Protein AF-0000000081573644 (afdb_homodimer)

Secondary structure (DSSP, 8-state):
------S--TTEEEEEEEETTEEEEEEEETT-SS-EEEHHHHHHHTPPPEEEEEEEEEBTTS-EEEEEEEEEEEEEEETTEEEEEEEEEE--SS-SEEE-HHHHTTS-EEEEETTTTEEEEEETTEEEEEE---S-------B-/---------TTEEEEEEEETTEEEEEEEETT-SS-EEEHHHHHHHTPPPEEEEEEEEEBTTS-EEEEEEEEEEEEEEETTEEEEEEEEEE--SS-SEEE-HHHHGGG-EEEEETTTTEEEEEETTEEEEEE---S-------B-

Foldseek 3Di:
DDLVPPPPVLAWWWFWWFAQHDIWIEIEGQPDPFKAFEPVLCVVSVFDKDFAPWDWKQWLSRDIDTFGIKGAQGWMGGQHDIDTGIHTYDHFPFTGMYHYPVNVVVFPDWDADSVQQKIWGDDPNDIGMTTRPPDPTDDGTGID/DDLVPPPPVLAWWWFWWFAQHDIWIEIEGQPDPFKAFEPVLCVVNVFDKDFAPWDWKQWLSRDIDTFGIKGAQGWMGGQHDIDTGIHTYDHFPFTGMYHYPVNVVVQPDWDADSVQNKIWGDDPNDIGMTTRPPDPTDDGIGID

Organism: NCBI:txid168488

Solvent-accessible surface area (backbone atoms only — not comparable to full-atom values): 15406 Å² total; per-residue (Å²): 133,74,65,88,66,73,66,62,72,53,56,46,25,36,39,69,32,34,35,89,91,35,79,38,43,33,36,38,29,62,49,15,64,54,31,35,30,14,49,69,48,36,62,75,62,65,58,69,76,40,83,46,74,76,37,84,31,40,30,62,86,65,46,78,42,72,27,46,33,26,30,72,70,40,57,38,35,42,79,90,40,80,47,72,43,61,28,34,35,41,85,52,90,54,44,37,29,38,42,10,40,64,54,47,36,73,49,48,63,28,43,36,21,47,66,71,25,32,38,35,35,56,57,95,87,40,70,41,76,36,35,50,56,85,63,89,66,57,83,71,69,49,63,55,132,78,64,86,67,71,68,62,71,53,56,48,25,37,41,69,32,33,36,88,92,35,82,40,43,32,35,38,28,61,48,14,61,53,31,35,30,13,49,70,49,36,61,76,61,65,60,70,75,40,83,46,74,76,36,86,31,41,31,62,86,66,45,77,42,72,29,43,34,27,28,73,68,41,57,38,36,42,80,90,40,80,48,71,41,60,26,36,36,40,87,53,89,54,44,36,29,37,41,10,41,63,54,48,36,74,49,47,62,27,43,34,22,47,66,73,26,34,38,36,35,57,56,95,86,40,71,42,75,37,34,51,57,85,64,89,65,58,84,70,70,49,63,58

Structure (mmCIF, N/CA/C/O backbone):
data_AF-0000000081573644-model_v1
#
loop_
_entity.id
_entity.type
_entity.pdbx_description
1 polymer 'Uncharacterized protein'
#
loop_
_atom_site.group_PDB
_atom_site.id
_atom_site.type_symbol
_atom_site.label_atom_id
_atom_site.label_alt_id
_atom_site.label_comp_id
_a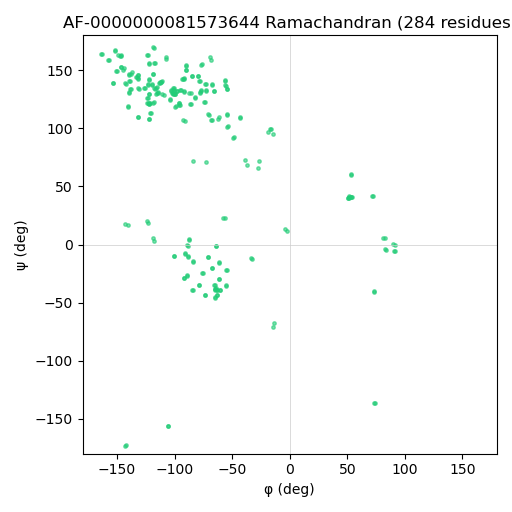tom_site.label_asym_id
_atom_site.label_entity_id
_atom_site.label_seq_id
_atom_site.pdbx_PDB_ins_code
_atom_site.Cartn_x
_atom_site.Cartn_y
_atom_site.Cartn_z
_atom_site.occupancy
_atom_site.B_iso_or_equiv
_atom_site.auth_seq_id
_atom_site.auth_comp_id
_atom_site.auth_asym_id
_atom_site.auth_atom_id
_atom_site.pdbx_PDB_model_num
ATOM 1 N N . MET A 1 1 ? 25.266 -0.642 11.016 1 16.42 1 MET A N 1
ATOM 2 C CA . MET A 1 1 ? 25.094 0.725 10.539 1 16.42 1 MET A CA 1
ATOM 3 C C . MET A 1 1 ? 23.875 0.822 9.609 1 16.42 1 MET A C 1
ATOM 5 O O . MET A 1 1 ? 23.766 0.052 8.656 1 16.42 1 MET A O 1
ATOM 9 N N . ASN A 1 2 ? 22.766 1.192 10.125 1 18.89 2 ASN A N 1
ATOM 10 C CA . ASN A 1 2 ? 21.438 0.578 10.164 1 18.89 2 ASN A CA 1
ATOM 11 C C . ASN A 1 2 ? 20.641 0.88 8.898 1 18.89 2 ASN A C 1
ATOM 13 O O . ASN A 1 2 ? 20.438 2.045 8.555 1 18.89 2 ASN A O 1
ATOM 17 N N . ALA A 1 3 ? 20.969 0.31 7.789 1 22.66 3 ALA A N 1
ATOM 18 C CA . ALA A 1 3 ? 19.891 0.266 6.793 1 22.66 3 ALA A CA 1
ATOM 19 C C . ALA A 1 3 ? 18.531 0.526 7.438 1 22.66 3 ALA A C 1
ATOM 21 O O . ALA A 1 3 ? 18.266 0.067 8.555 1 22.66 3 ALA A O 1
ATOM 22 N N . ILE A 1 4 ? 18.031 1.805 7.316 1 26.66 4 ILE A N 1
ATOM 23 C CA . ILE A 1 4 ? 16.75 2.18 7.898 1 26.66 4 ILE A CA 1
ATOM 24 C C . ILE A 1 4 ? 15.852 0.951 8.008 1 26.66 4 ILE A C 1
ATOM 26 O O . ILE A 1 4 ? 15.492 0.345 6.988 1 26.66 4 ILE A O 1
ATOM 30 N N . ASN A 1 5 ? 16.047 -0.027 8.875 1 29.02 5 ASN A N 1
ATOM 31 C CA . ASN A 1 5 ? 15.383 -1.107 9.594 1 29.02 5 ASN A CA 1
ATOM 32 C C . ASN A 1 5 ? 13.859 -0.961 9.547 1 29.02 5 ASN A C 1
ATOM 34 O O . ASN A 1 5 ? 13.141 -1.949 9.383 1 29.02 5 ASN A O 1
ATOM 38 N N . GLY A 1 6 ? 13.484 0.122 10.344 1 30.45 6 GLY A N 1
ATOM 39 C CA . GLY A 1 6 ? 12.148 0.134 10.922 1 30.45 6 GLY A CA 1
ATOM 40 C C . GLY A 1 6 ? 11.047 0.126 9.875 1 30.45 6 GLY A C 1
ATOM 41 O O . GLY A 1 6 ? 9.953 0.646 10.109 1 30.45 6 GLY A O 1
ATOM 42 N N . ILE A 1 7 ? 11.484 0.418 8.7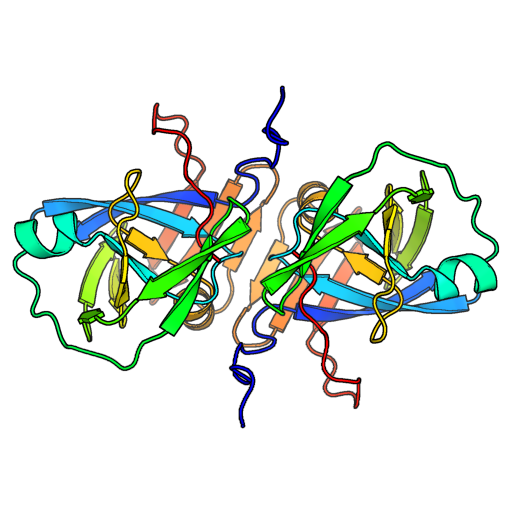11 1 35.69 7 ILE A N 1
ATOM 43 C CA . ILE A 1 7 ? 10.312 0.34 7.848 1 35.69 7 ILE A CA 1
ATOM 44 C C . ILE A 1 7 ? 9.422 -0.818 8.297 1 35.69 7 ILE A C 1
ATOM 46 O O . ILE A 1 7 ? 9.828 -1.98 8.234 1 35.69 7 ILE A O 1
ATOM 50 N N . HIS A 1 8 ? 8.859 -0.69 9.375 1 36.81 8 HIS A N 1
ATOM 51 C CA . HIS A 1 8 ? 7.727 -1.522 9.766 1 36.81 8 HIS A CA 1
ATOM 52 C C . HIS A 1 8 ? 7.148 -2.264 8.562 1 36.81 8 HIS A C 1
ATOM 54 O O . HIS A 1 8 ? 6.977 -1.68 7.492 1 36.81 8 HIS A O 1
ATOM 60 N N . ASP A 1 9 ? 7.504 -3.549 8.219 1 50.19 9 ASP A N 1
ATOM 61 C CA . ASP A 1 9 ? 6.699 -4.68 7.754 1 50.19 9 ASP A CA 1
ATOM 62 C C . ASP A 1 9 ? 5.215 -4.328 7.75 1 50.19 9 ASP A C 1
ATOM 64 O O . ASP A 1 9 ? 4.359 -5.219 7.754 1 50.19 9 ASP A O 1
ATOM 68 N N . PHE A 1 10 ? 5.004 -3.016 7.895 1 51.12 10 PHE A N 1
ATOM 69 C CA . PHE A 1 10 ? 3.703 -2.549 8.359 1 51.12 10 PHE A CA 1
ATOM 70 C C . PHE A 1 10 ? 2.611 -2.904 7.355 1 51.12 10 PHE A C 1
ATOM 72 O O . PHE A 1 10 ? 1.426 -2.885 7.688 1 51.12 10 PHE A O 1
ATOM 79 N N . ASN A 1 11 ? 3.059 -3.514 6.301 1 66.75 11 ASN A N 1
ATOM 80 C CA . ASN A 1 11 ? 1.879 -3.592 5.445 1 66.75 11 ASN A CA 1
ATOM 81 C C . ASN A 1 11 ? 1.807 -4.93 4.711 1 66.75 11 ASN A C 1
ATOM 83 O O . ASN A 1 11 ? 1.08 -5.062 3.725 1 66.75 11 ASN A O 1
ATOM 87 N N . THR A 1 12 ? 2.719 -5.793 5.438 1 83.75 12 THR A N 1
ATOM 88 C CA . THR A 1 12 ? 2.693 -7.035 4.676 1 83.75 12 THR A CA 1
ATOM 89 C C . THR A 1 12 ? 1.999 -8.141 5.465 1 83.75 12 THR A C 1
ATOM 91 O O . THR A 1 12 ? 2.285 -8.344 6.648 1 83.75 12 THR A O 1
ATOM 94 N N . ILE A 1 13 ? 1.057 -8.812 4.867 1 90.62 13 ILE A N 1
ATOM 95 C CA . ILE A 1 13 ? 0.329 -9.953 5.426 1 90.62 13 ILE A CA 1
ATOM 96 C C . ILE A 1 13 ? 0.878 -11.25 4.848 1 90.62 13 ILE A C 1
ATOM 98 O O . ILE A 1 13 ? 1.163 -11.336 3.648 1 90.62 13 ILE A O 1
ATOM 102 N N . ARG A 1 14 ? 1.119 -12.18 5.758 1 90.81 14 ARG A N 1
ATOM 103 C CA . ARG A 1 14 ? 1.604 -13.484 5.324 1 90.81 14 ARG A CA 1
ATOM 104 C C . ARG A 1 14 ? 0.474 -14.508 5.297 1 90.81 14 ARG A C 1
ATOM 106 O O . ARG A 1 14 ? -0.34 -14.57 6.223 1 90.81 14 ARG A O 1
ATOM 113 N N . VAL A 1 15 ? 0.435 -15.258 4.211 1 92.88 15 VAL A N 1
ATOM 114 C CA . VAL A 1 15 ? -0.553 -16.328 4.07 1 92.88 15 VAL A CA 1
ATOM 115 C C . VAL A 1 15 ? 0.094 -17.547 3.432 1 92.88 15 VAL A C 1
ATOM 117 O O . VAL A 1 15 ? 1.072 -17.422 2.689 1 92.88 15 VAL A O 1
ATOM 120 N N . ASN A 1 16 ? -0.396 -18.688 3.859 1 94.31 16 ASN A N 1
ATOM 121 C CA . ASN A 1 16 ? 0.02 -19.922 3.201 1 94.31 16 ASN A CA 1
ATOM 122 C C . ASN A 1 16 ? -0.947 -20.312 2.09 1 94.31 16 ASN A C 1
ATOM 124 O O . ASN A 1 16 ? -2.148 -20.062 2.186 1 94.31 16 ASN A O 1
ATOM 128 N N . GLY A 1 17 ? -0.328 -20.828 1.045 1 96.19 17 GLY A N 1
ATOM 129 C CA . GLY A 1 17 ? -1.109 -21.391 -0.043 1 96.19 17 GLY A CA 1
ATOM 130 C C . GLY A 1 17 ? -0.481 -22.641 -0.648 1 96.19 17 GLY A C 1
ATOM 131 O O . GLY A 1 17 ? 0.413 -23.234 -0.051 1 96.19 17 GLY A O 1
ATOM 132 N N . ALA A 1 18 ? -1.09 -23.062 -1.712 1 97.44 18 ALA A N 1
ATOM 133 C CA . ALA A 1 18 ? -0.575 -24.234 -2.428 1 97.44 18 ALA A CA 1
ATOM 134 C C . ALA A 1 18 ? -0.664 -24.031 -3.938 1 97.44 18 ALA A C 1
ATOM 136 O O . ALA A 1 18 ? -1.611 -23.422 -4.434 1 97.44 18 ALA A O 1
ATOM 137 N N . ALA A 1 19 ? 0.357 -24.484 -4.59 1 97.75 19 ALA A N 1
ATOM 138 C CA . ALA A 1 19 ? 0.387 -24.5 -6.051 1 97.75 19 ALA A CA 1
ATOM 139 C C . ALA A 1 19 ? 1.023 -25.797 -6.57 1 97.75 19 ALA A C 1
ATOM 141 O O . ALA A 1 19 ? 2.096 -26.188 -6.109 1 97.75 19 ALA A O 1
ATOM 142 N N . LYS A 1 20 ? 0.322 -26.422 -7.523 1 96.19 20 LYS A N 1
ATOM 143 C CA . LYS A 1 20 ? 0.811 -27.656 -8.141 1 96.19 20 LYS A CA 1
ATOM 144 C C . LYS A 1 20 ? 1.207 -28.688 -7.086 1 96.19 20 LYS A C 1
ATOM 146 O O . LYS A 1 20 ? 2.277 -29.281 -7.172 1 96.19 20 LYS A O 1
ATOM 151 N N . GLY A 1 21 ? 0.407 -28.734 -6.098 1 94.75 21 GLY A N 1
ATOM 152 C CA . GLY A 1 21 ? 0.559 -29.75 -5.074 1 94.75 21 GLY A CA 1
ATOM 153 C C . GLY A 1 21 ? 1.616 -29.406 -4.043 1 94.75 21 GLY A C 1
ATOM 154 O O . GLY A 1 21 ? 1.916 -30.219 -3.16 1 94.75 21 GLY A O 1
ATOM 155 N N . LYS A 1 22 ? 2.205 -28.234 -4.062 1 97.06 22 LYS A N 1
ATOM 156 C CA . LYS A 1 22 ? 3.248 -27.828 -3.125 1 97.06 22 LYS A CA 1
ATOM 157 C C . LYS A 1 22 ? 2.812 -26.625 -2.311 1 97.06 22 LYS A C 1
ATOM 159 O O . LYS A 1 22 ? 2.137 -25.734 -2.83 1 97.06 22 LYS A O 1
ATOM 164 N N . ASN A 1 23 ? 3.293 -26.609 -1.069 1 96.62 23 ASN A N 1
ATOM 165 C CA . ASN A 1 23 ? 3.041 -25.438 -0.22 1 96.62 23 ASN A CA 1
ATOM 166 C C . ASN A 1 23 ? 3.877 -24.234 -0.65 1 96.62 23 ASN A C 1
ATOM 168 O O . ASN A 1 23 ? 5.047 -24.391 -1 1 96.62 23 ASN A O 1
ATOM 172 N N . ILE A 1 24 ? 3.25 -23.109 -0.65 1 96.75 24 ILE A N 1
ATOM 173 C CA . ILE A 1 24 ? 3.992 -21.891 -0.966 1 96.75 24 ILE A CA 1
ATOM 174 C C . ILE A 1 24 ? 3.693 -20.812 0.077 1 96.75 24 ILE A C 1
ATOM 176 O O . ILE A 1 24 ? 2.57 -20.719 0.577 1 96.75 24 ILE A O 1
ATOM 180 N N . HIS A 1 25 ? 4.684 -19.984 0.38 1 95.75 25 HIS A N 1
ATOM 181 C CA . HIS A 1 25 ? 4.574 -18.844 1.291 1 95.75 25 HIS A CA 1
ATOM 182 C C . HIS A 1 25 ? 4.312 -17.547 0.529 1 95.75 25 HIS A C 1
ATOM 184 O O . HIS A 1 25 ? 5.125 -17.141 -0.301 1 95.75 25 HIS A O 1
ATOM 190 N N . ILE A 1 26 ? 3.193 -16.938 0.893 1 95.81 26 ILE A N 1
ATOM 191 C CA . ILE A 1 26 ? 2.701 -15.797 0.124 1 95.81 26 ILE A CA 1
ATOM 192 C C . ILE A 1 26 ? 2.725 -14.539 0.989 1 95.81 26 ILE A C 1
ATOM 194 O O . ILE A 1 26 ? 2.248 -14.555 2.125 1 95.81 26 ILE A O 1
ATOM 198 N N . LEU A 1 27 ? 3.295 -13.477 0.451 1 93.25 27 LEU A N 1
ATOM 199 C CA . LEU A 1 27 ? 3.203 -12.148 1.058 1 93.25 27 LEU A CA 1
ATOM 200 C C . LEU A 1 27 ? 2.205 -11.273 0.307 1 93.25 27 LEU A C 1
ATOM 202 O O . LEU A 1 27 ? 2.268 -11.164 -0.919 1 93.25 27 LEU A O 1
ATOM 206 N N . ILE A 1 28 ? 1.24 -10.766 1.045 1 94.31 28 ILE A N 1
ATOM 207 C CA . ILE A 1 28 ? 0.344 -9.75 0.499 1 94.31 28 ILE A CA 1
ATOM 208 C C . ILE A 1 28 ? 0.85 -8.359 0.871 1 94.31 28 ILE A C 1
ATOM 210 O O . ILE A 1 28 ? 0.993 -8.039 2.053 1 94.31 28 ILE A O 1
ATOM 214 N N . ASP A 1 29 ? 1.129 -7.59 -0.126 1 89.44 29 ASP A N 1
ATOM 215 C CA . ASP A 1 29 ? 1.8 -6.309 0.067 1 89.44 29 ASP A CA 1
ATOM 216 C C . ASP A 1 29 ? 1.082 -5.195 -0.69 1 89.44 29 ASP A C 1
ATOM 218 O O . ASP A 1 29 ? 1.187 -5.102 -1.915 1 89.44 29 ASP A O 1
ATOM 222 N N . THR A 1 30 ? 0.415 -4.258 0.055 1 89.88 30 THR A N 1
ATOM 223 C CA . THR A 1 30 ? -0.334 -3.176 -0.571 1 89.88 30 THR A CA 1
ATOM 224 C C . THR A 1 30 ? 0.612 -2.156 -1.197 1 89.88 30 THR A C 1
ATOM 226 O O . THR A 1 30 ? 0.183 -1.299 -1.973 1 89.88 30 THR A O 1
ATOM 229 N N . GLY A 1 31 ? 1.88 -2.227 -0.944 1 83.94 31 GLY A N 1
ATOM 230 C CA . GLY A 1 31 ? 2.871 -1.345 -1.54 1 83.94 31 GLY A CA 1
ATOM 231 C C . GLY A 1 31 ? 3.418 -1.863 -2.855 1 83.94 31 GLY A C 1
ATOM 232 O O . GLY A 1 31 ? 4.105 -1.138 -3.578 1 83.94 31 GLY A O 1
ATOM 233 N N . SER A 1 32 ? 3.105 -3.057 -3.156 1 87.19 32 SER A N 1
ATOM 234 C CA . SER A 1 32 ? 3.535 -3.635 -4.426 1 87.19 32 SER A CA 1
ATOM 235 C C . SER A 1 32 ? 2.484 -3.426 -5.512 1 87.19 32 SER A C 1
ATOM 237 O O . SER A 1 32 ? 1.312 -3.76 -5.32 1 87.19 32 SER A O 1
ATOM 239 N N . THR A 1 33 ? 2.977 -2.949 -6.676 1 85.62 33 THR A N 1
ATOM 240 C CA . THR A 1 33 ? 2.051 -2.68 -7.77 1 85.62 33 THR A CA 1
ATOM 241 C C . THR A 1 33 ? 1.666 -3.971 -8.484 1 85.62 33 THR A C 1
ATOM 243 O O . THR A 1 33 ? 0.511 -4.148 -8.875 1 85.62 33 THR A O 1
ATOM 246 N N . HIS A 1 34 ? 2.623 -4.879 -8.57 1 91.56 34 HIS A N 1
ATOM 247 C CA . HIS A 1 34 ? 2.449 -6.098 -9.352 1 91.56 34 HIS A CA 1
ATOM 248 C C . HIS A 1 34 ? 2.547 -7.336 -8.477 1 91.56 34 HIS A C 1
ATOM 250 O O . HIS A 1 34 ? 2.803 -7.23 -7.273 1 91.56 34 HIS A O 1
ATOM 256 N N . ASN A 1 35 ? 2.182 -8.398 -9.125 1 95.25 35 ASN A N 1
ATOM 257 C CA . ASN A 1 35 ? 2.383 -9.703 -8.516 1 95.25 35 ASN A CA 1
ATOM 258 C C . ASN A 1 35 ? 3.727 -10.312 -8.914 1 95.25 35 ASN A C 1
ATOM 260 O O . ASN A 1 35 ? 4.141 -10.211 -10.07 1 95.25 35 ASN A O 1
ATOM 264 N N . PHE A 1 36 ? 4.336 -10.984 -7.938 1 95.38 36 PHE A N 1
ATOM 265 C CA . PHE A 1 36 ? 5.656 -11.539 -8.203 1 95.38 36 PHE A CA 1
ATOM 266 C C . PHE A 1 36 ? 5.734 -12.992 -7.738 1 95.38 36 PHE A C 1
ATOM 268 O O . PHE A 1 36 ? 5.125 -13.359 -6.73 1 95.38 36 PHE A O 1
ATOM 275 N N . LEU A 1 37 ? 6.43 -13.734 -8.477 1 96.81 37 LEU A N 1
ATOM 276 C CA . LEU A 1 37 ? 6.781 -15.109 -8.133 1 96.81 37 LEU A CA 1
ATOM 277 C C . LEU A 1 37 ? 8.297 -15.281 -8.055 1 96.81 37 LEU A C 1
ATOM 279 O O . LEU A 1 37 ? 9.023 -14.766 -8.906 1 96.81 37 LEU A O 1
ATOM 283 N N . ASP A 1 38 ? 8.734 -15.984 -7.07 1 96.06 38 ASP A N 1
ATOM 284 C CA . ASP A 1 38 ? 10.164 -16.234 -6.91 1 96.06 38 ASP A CA 1
ATOM 285 C C . ASP A 1 38 ? 10.695 -17.125 -8.0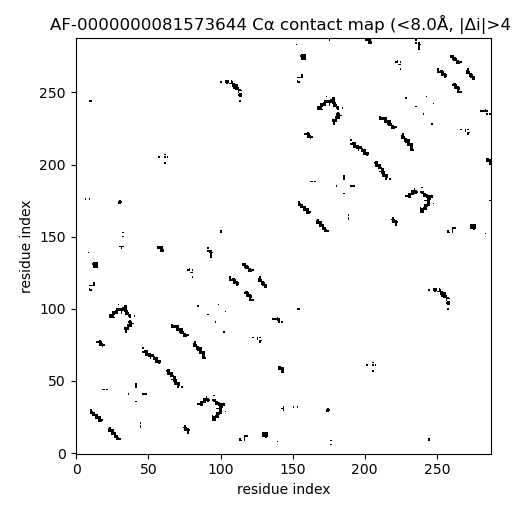31 1 96.06 38 ASP A C 1
ATOM 287 O O . ASP A 1 38 ? 10.086 -18.156 -8.359 1 96.06 38 ASP A O 1
ATOM 291 N N . ILE A 1 39 ? 11.82 -16.781 -8.516 1 94.19 39 ILE A N 1
ATOM 292 C CA . ILE A 1 39 ? 12.398 -17.5 -9.641 1 94.19 39 ILE A CA 1
ATOM 293 C C . ILE A 1 39 ? 12.68 -18.953 -9.234 1 94.19 39 ILE A C 1
ATOM 295 O O . ILE A 1 39 ? 12.445 -19.875 -10.016 1 94.19 39 ILE A O 1
ATOM 299 N N . GLU A 1 40 ? 13.219 -19.172 -8.07 1 94.62 40 GLU A N 1
ATOM 300 C CA . GLU A 1 40 ? 13.508 -20.516 -7.605 1 94.62 40 GLU A CA 1
ATOM 301 C C . GLU A 1 40 ? 12.227 -21.328 -7.418 1 94.62 40 GLU A C 1
ATOM 303 O O . GLU A 1 40 ? 12.188 -22.516 -7.723 1 94.62 40 GLU A O 1
ATOM 308 N N . ALA A 1 41 ? 11.211 -20.688 -6.938 1 95.25 41 ALA A N 1
ATOM 309 C CA . ALA A 1 41 ? 9.922 -21.359 -6.766 1 95.25 41 ALA A CA 1
ATOM 310 C C . ALA A 1 41 ? 9.359 -21.812 -8.109 1 95.25 41 ALA A C 1
ATOM 312 O O . ALA A 1 41 ? 8.75 -22.875 -8.195 1 95.25 41 ALA A O 1
ATOM 313 N N . THR A 1 42 ? 9.516 -21.016 -9.148 1 94.69 42 THR A N 1
ATOM 314 C CA . THR A 1 42 ? 9.008 -21.375 -10.461 1 94.69 42 THR A CA 1
ATOM 315 C C . THR A 1 42 ? 9.641 -22.672 -10.953 1 94.69 42 THR A C 1
ATOM 317 O O . THR A 1 42 ? 8.969 -23.5 -11.578 1 94.69 42 THR A O 1
ATOM 320 N N . LYS A 1 43 ? 10.922 -22.844 -10.688 1 92.56 43 LYS A N 1
ATOM 321 C CA . LYS A 1 43 ? 11.633 -24.047 -11.094 1 92.56 43 LYS A CA 1
ATOM 322 C C . LYS A 1 43 ? 11.086 -25.281 -10.359 1 92.56 43 LYS A C 1
ATOM 324 O O . LYS A 1 43 ? 10.828 -26.312 -10.977 1 92.56 43 LYS A O 1
ATOM 329 N N . ILE A 1 44 ? 10.914 -25.094 -9.117 1 94.06 44 ILE A N 1
ATOM 330 C CA . ILE A 1 44 ? 10.445 -26.188 -8.266 1 94.06 44 ILE A CA 1
ATOM 331 C C . ILE A 1 44 ? 9.023 -26.578 -8.672 1 94.06 44 ILE A C 1
ATOM 333 O O . ILE A 1 44 ? 8.695 -27.766 -8.719 1 94.06 44 ILE A O 1
ATOM 337 N N . LEU A 1 45 ? 8.172 -25.641 -9.023 1 95.62 45 LEU A N 1
ATOM 338 C CA . LEU A 1 45 ? 6.766 -25.859 -9.344 1 95.62 45 LEU A CA 1
ATOM 339 C C . LEU A 1 45 ? 6.602 -26.281 -10.805 1 95.62 45 LEU A C 1
ATOM 341 O O . LEU A 1 45 ? 5.539 -26.781 -11.188 1 95.62 45 LEU A O 1
ATOM 345 N N . GLY A 1 46 ? 7.617 -26.094 -11.602 1 94 46 GLY A N 1
ATOM 346 C CA . GLY A 1 46 ? 7.555 -26.453 -13.008 1 94 46 GLY A CA 1
ATOM 347 C C . GLY A 1 46 ? 6.688 -25.516 -13.82 1 94 46 GLY A C 1
ATOM 348 O O . GLY A 1 46 ? 5.895 -25.953 -14.656 1 94 46 GLY A O 1
ATOM 349 N N . CYS A 1 47 ? 6.805 -24.219 -13.562 1 93.94 47 CYS A N 1
ATOM 350 C CA . CYS A 1 47 ? 6.02 -23.219 -14.281 1 93.94 47 CYS A CA 1
ATOM 351 C C . CYS A 1 47 ? 6.629 -22.938 -15.648 1 93.94 47 CYS A C 1
ATOM 353 O O . CYS A 1 47 ? 7.848 -23.016 -15.82 1 93.94 47 CYS A O 1
ATOM 355 N N . LYS A 1 48 ? 5.75 -22.688 -16.594 1 94.31 48 LYS A N 1
ATOM 356 C CA . LYS A 1 48 ? 6.227 -22.172 -17.875 1 94.31 48 LYS A CA 1
ATOM 357 C C . LYS A 1 48 ? 6.637 -20.719 -17.766 1 94.31 48 LYS A C 1
ATOM 359 O O . LYS A 1 48 ? 5.828 -19.859 -17.391 1 94.31 48 LYS A O 1
ATOM 364 N N . ILE A 1 49 ? 7.855 -20.422 -18.109 1 95.5 49 ILE A N 1
ATOM 365 C CA . ILE A 1 49 ? 8.391 -19.078 -18.016 1 95.5 49 ILE A CA 1
ATOM 366 C C . ILE A 1 49 ? 8.406 -18.422 -19.391 1 95.5 49 ILE A C 1
ATOM 368 O O . ILE A 1 49 ? 8.82 -19.031 -20.375 1 95.5 49 ILE A O 1
ATOM 372 N N . GLU A 1 50 ? 7.883 -17.25 -19.438 1 95.88 50 GLU A N 1
ATOM 373 C CA . GLU A 1 50 ? 7.895 -16.484 -20.672 1 95.88 50 GLU A CA 1
ATOM 374 C C . GLU A 1 50 ? 8.789 -15.25 -20.547 1 95.88 50 GLU A C 1
ATOM 376 O O . GLU A 1 50 ? 8.805 -14.602 -19.5 1 95.88 50 GLU A O 1
ATOM 381 N N . THR A 1 51 ? 9.508 -15 -21.625 1 94.12 51 THR A N 1
ATOM 382 C CA . THR A 1 51 ? 10.32 -13.781 -21.656 1 94.12 51 THR A CA 1
ATOM 383 C C . THR A 1 51 ? 9.453 -12.562 -21.922 1 94.12 51 THR A C 1
ATOM 385 O O . THR A 1 51 ? 8.57 -12.602 -22.781 1 94.12 51 THR A O 1
ATOM 388 N N . THR A 1 52 ? 9.688 -11.523 -21.109 1 91.31 52 THR A N 1
ATOM 389 C CA . THR A 1 52 ? 8.961 -10.266 -21.281 1 91.31 52 THR A CA 1
ATOM 390 C C . THR A 1 52 ? 9.938 -9.109 -21.453 1 91.31 52 THR A C 1
ATOM 392 O O . THR A 1 52 ? 11.148 -9.273 -21.281 1 91.31 52 THR A O 1
ATOM 395 N N . GLU A 1 53 ? 9.414 -7.977 -21.969 1 91 53 GLU A N 1
ATOM 396 C CA . GLU A 1 53 ? 10.219 -6.762 -21.938 1 91 53 GLU A CA 1
ATOM 397 C C . GLU A 1 53 ? 10.648 -6.43 -20.516 1 91 53 GLU A C 1
ATOM 399 O O . GLU A 1 53 ? 9.875 -6.609 -19.562 1 91 53 GLU A O 1
ATOM 404 N N . PRO A 1 54 ? 11.891 -5.973 -20.5 1 89.94 54 PRO A N 1
ATOM 405 C CA . PRO A 1 54 ? 12.344 -5.629 -19.156 1 89.94 54 PRO A CA 1
ATOM 406 C C . PRO A 1 54 ? 11.414 -4.641 -18.453 1 89.94 54 PRO A C 1
ATOM 408 O O . PRO A 1 54 ? 10.93 -3.689 -19.078 1 89.94 54 PRO A O 1
ATOM 411 N N . PHE A 1 55 ? 11.148 -4.969 -17.25 1 85.44 55 PHE A N 1
ATOM 412 C CA . PHE A 1 55 ? 10.305 -4.141 -16.406 1 85.44 55 PHE A CA 1
ATOM 413 C C . PHE A 1 55 ? 11.039 -3.729 -15.141 1 85.44 55 PHE A C 1
ATOM 415 O O . PHE A 1 55 ? 11.555 -4.578 -14.414 1 85.44 55 PHE A O 1
ATOM 422 N N . PRO A 1 56 ? 11.164 -2.379 -14.945 1 83.38 56 PRO A N 1
ATOM 423 C CA . PRO A 1 56 ? 11.852 -1.939 -13.727 1 83.38 56 PRO A CA 1
ATOM 424 C C . PRO A 1 56 ? 11.008 -2.141 -12.469 1 83.38 56 PRO A C 1
ATOM 426 O O . PRO A 1 56 ? 9.805 -1.888 -12.484 1 83.38 56 PRO A O 1
ATOM 429 N N . VAL A 1 57 ? 11.648 -2.703 -11.484 1 82.44 57 VAL A N 1
ATOM 430 C CA . VAL A 1 57 ? 11.016 -2.922 -10.188 1 82.44 57 VAL A CA 1
ATOM 431 C C . VAL A 1 57 ? 11.82 -2.217 -9.094 1 82.44 57 VAL A C 1
ATOM 433 O O . VAL A 1 57 ? 13.039 -2.402 -8.992 1 82.44 57 VAL A O 1
ATOM 436 N N . SER A 1 58 ? 11.133 -1.31 -8.375 1 75.88 58 SER A N 1
ATOM 437 C CA . SER A 1 58 ? 11.773 -0.704 -7.215 1 75.88 58 SER A CA 1
ATOM 438 C C . SER A 1 58 ? 11.672 -1.606 -5.992 1 75.88 58 SER A C 1
ATOM 440 O O . SER A 1 58 ? 10.586 -2.066 -5.641 1 75.88 58 SER A O 1
ATOM 442 N N . VAL A 1 59 ? 12.883 -1.891 -5.379 1 71.69 59 VAL A N 1
ATOM 443 C CA . VAL A 1 59 ? 12.875 -2.777 -4.219 1 71.69 59 VAL A CA 1
ATOM 444 C C . VAL A 1 59 ? 13.141 -1.975 -2.949 1 71.69 59 VAL A C 1
ATOM 446 O O . VAL A 1 59 ? 13.586 -0.825 -3.018 1 71.69 59 VAL A O 1
ATOM 449 N N . ALA A 1 60 ? 12.797 -2.521 -1.788 1 61.53 60 ALA A N 1
ATOM 450 C CA . ALA A 1 60 ? 12.781 -1.846 -0.494 1 61.53 60 ALA A CA 1
ATOM 451 C C . ALA A 1 60 ? 14.141 -1.223 -0.184 1 61.53 60 ALA A C 1
ATOM 453 O O . ALA A 1 60 ? 14.219 -0.219 0.527 1 61.53 60 ALA A O 1
ATOM 454 N N . ASP A 1 61 ? 15.117 -1.72 -0.81 1 61.16 61 ASP A N 1
ATOM 455 C CA . ASP A 1 61 ? 16.438 -1.203 -0.475 1 61.16 61 ASP A CA 1
ATOM 456 C C . ASP A 1 61 ? 16.781 0.025 -1.316 1 61.16 61 ASP A C 1
ATOM 458 O O . ASP A 1 61 ? 17.891 0.571 -1.212 1 61.16 61 ASP A O 1
ATOM 462 N N . GLY A 1 62 ? 15.844 0.443 -2.08 1 65.44 62 GLY A N 1
ATOM 463 C CA . GLY A 1 62 ? 16.047 1.652 -2.863 1 65.44 62 GLY A CA 1
ATOM 464 C C . GLY A 1 62 ? 16.625 1.382 -4.238 1 65.44 62 GLY A C 1
ATOM 465 O O . GLY A 1 62 ? 16.734 2.293 -5.062 1 65.44 62 GLY A O 1
ATOM 466 N N . ASN A 1 63 ? 16.953 0.156 -4.449 1 70 63 ASN A N 1
ATOM 467 C CA . ASN A 1 63 ? 17.531 -0.189 -5.742 1 70 63 ASN A CA 1
ATOM 468 C C . ASN A 1 63 ? 16.453 -0.576 -6.754 1 70 63 ASN A C 1
ATOM 470 O O . ASN A 1 63 ? 15.305 -0.828 -6.379 1 70 63 ASN A O 1
ATOM 474 N N . LYS A 1 64 ? 16.859 -0.348 -8 1 76.62 64 LYS A N 1
ATOM 475 C CA . LYS A 1 64 ? 16 -0.827 -9.086 1 76.62 64 LYS A CA 1
ATOM 476 C C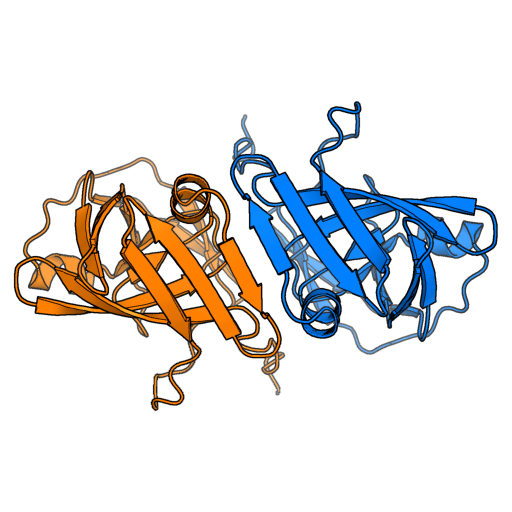 . LYS A 1 64 ? 16.5 -2.172 -9.617 1 76.62 64 LYS A C 1
ATOM 478 O O . LYS A 1 64 ? 17.703 -2.387 -9.766 1 76.62 64 LYS A O 1
ATOM 483 N N . ARG A 1 65 ? 15.508 -3.004 -9.711 1 80.56 65 ARG A N 1
ATOM 484 C CA . ARG A 1 65 ? 15.742 -4.281 -10.375 1 80.56 65 ARG A CA 1
ATOM 485 C C . ARG A 1 65 ? 14.859 -4.418 -11.617 1 80.56 65 ARG A C 1
ATOM 487 O O . ARG A 1 65 ? 13.906 -3.658 -11.797 1 80.56 65 ARG A O 1
ATOM 494 N N . TYR A 1 66 ? 15.391 -5.289 -12.5 1 87.12 66 TYR A N 1
ATOM 495 C CA . TYR A 1 66 ? 14.594 -5.52 -13.703 1 87.12 66 TYR A CA 1
ATOM 496 C C . TYR A 1 66 ? 14.094 -6.957 -13.758 1 87.12 66 TYR A C 1
ATOM 498 O O . TYR A 1 66 ? 14.828 -7.891 -13.43 1 87.12 66 TYR A O 1
ATOM 506 N N . SER A 1 67 ? 12.844 -7.047 -14.008 1 90.25 67 SER A N 1
ATOM 507 C CA . SER A 1 67 ? 12.266 -8.344 -14.344 1 90.25 67 SER A CA 1
ATOM 508 C C . SER A 1 67 ? 12.055 -8.484 -15.852 1 90.25 67 SER A C 1
ATOM 510 O O . SER A 1 67 ? 11.523 -7.574 -16.484 1 90.25 67 SER A O 1
ATOM 512 N N . ASN A 1 68 ? 12.562 -9.633 -16.391 1 93.88 68 ASN A N 1
ATOM 513 C CA . ASN A 1 68 ? 12.406 -9.859 -17.828 1 93.88 68 ASN A CA 1
ATOM 514 C C . ASN A 1 68 ? 11.703 -11.188 -18.109 1 93.88 68 ASN A C 1
ATOM 516 O O . ASN A 1 68 ? 11.836 -11.742 -19.203 1 93.88 68 ASN A O 1
ATOM 520 N N . SER A 1 69 ? 11.07 -11.625 -17.172 1 95.62 69 SER A N 1
ATOM 521 C CA . SER A 1 69 ? 10.375 -12.898 -17.297 1 95.62 69 SER A CA 1
ATOM 522 C C . SER A 1 69 ? 9.086 -12.914 -16.484 1 95.62 69 SER A C 1
ATOM 524 O O . SER A 1 69 ? 8.922 -12.125 -15.555 1 95.62 69 SER A O 1
ATOM 526 N N . GLY A 1 70 ? 8.148 -13.734 -16.953 1 96.56 70 GLY A N 1
ATOM 527 C CA . GLY A 1 70 ? 6.863 -13.867 -16.281 1 96.56 70 GLY A CA 1
ATOM 528 C C . GLY A 1 70 ? 6.254 -15.25 -16.422 1 96.56 70 GLY A C 1
ATOM 529 O O . GLY A 1 70 ? 6.762 -16.078 -17.172 1 96.56 70 GLY A O 1
ATOM 530 N N . CYS A 1 71 ? 5.332 -15.516 -15.609 1 96.69 71 CYS A N 1
ATOM 531 C CA . CYS A 1 71 ? 4.48 -16.703 -15.656 1 96.69 71 CYS A CA 1
ATOM 532 C C . CYS A 1 71 ? 3.012 -16.312 -15.781 1 96.69 71 CYS A C 1
ATOM 534 O O . CYS A 1 71 ? 2.439 -15.727 -14.852 1 96.69 71 CYS A O 1
ATOM 536 N N . LYS A 1 72 ? 2.408 -16.609 -16.891 1 96.06 72 LYS A N 1
ATOM 537 C CA . LYS A 1 72 ? 1.019 -16.234 -17.125 1 96.06 72 LYS A CA 1
ATOM 538 C C . LYS A 1 72 ? 0.059 -17.266 -16.547 1 96.06 72 LYS A C 1
ATOM 540 O O . LYS A 1 72 ? 0.343 -18.453 -16.562 1 96.06 72 LYS A O 1
ATOM 545 N N . ARG A 1 73 ? -1.056 -16.703 -16.062 1 96.56 73 ARG A N 1
ATOM 546 C CA . ARG A 1 73 ? -2.16 -17.531 -15.578 1 96.56 73 ARG A CA 1
ATOM 547 C C . ARG A 1 73 ? -1.677 -18.531 -14.531 1 96.56 73 ARG A C 1
ATOM 549 O O . ARG A 1 73 ? -1.969 -19.719 -14.625 1 96.56 73 ARG A O 1
ATOM 556 N N . PHE A 1 74 ? -0.802 -18.016 -13.672 1 97.81 74 PHE A N 1
ATOM 557 C CA . PHE A 1 74 ? -0.371 -18.844 -12.547 1 97.81 74 PHE A CA 1
ATOM 558 C C . PHE A 1 74 ? -1.532 -19.109 -11.602 1 97.81 74 PHE A C 1
ATOM 560 O O . PHE A 1 74 ? -2.25 -18.188 -11.211 1 97.81 74 PHE A O 1
ATOM 567 N N . SER A 1 75 ? -1.674 -20.406 -11.242 1 97.94 75 SER A N 1
ATOM 568 C CA . SER A 1 75 ? -2.789 -20.797 -10.391 1 97.94 75 SER A CA 1
ATOM 569 C C . SER A 1 75 ? -2.301 -21.266 -9.023 1 97.94 75 SER A C 1
ATOM 571 O O . SER A 1 75 ? -1.301 -21.969 -8.922 1 97.94 75 SER A O 1
ATOM 573 N N . TRP A 1 76 ? -2.994 -20.875 -7.949 1 97.62 76 TRP A N 1
ATOM 574 C CA . TRP A 1 76 ? -2.715 -21.344 -6.598 1 97.62 76 TRP A CA 1
ATOM 575 C C . TRP A 1 76 ? -3.996 -21.438 -5.777 1 97.62 76 TRP A C 1
ATOM 577 O O . TRP A 1 76 ? -5.043 -20.922 -6.188 1 97.62 76 TRP A O 1
ATOM 587 N N . ARG A 1 77 ? -3.904 -22.125 -4.738 1 96.5 77 ARG A N 1
ATOM 588 C CA . ARG A 1 77 ? -5.012 -22.266 -3.795 1 96.5 77 ARG A CA 1
ATOM 589 C C . ARG A 1 77 ? -4.66 -21.656 -2.441 1 96.5 77 ARG A C 1
ATOM 591 O O . ARG A 1 77 ? -3.535 -21.812 -1.958 1 96.5 77 ARG A O 1
ATOM 598 N N . MET A 1 78 ? -5.617 -20.906 -1.927 1 94.62 78 MET A N 1
ATOM 599 C CA . MET A 1 78 ? -5.457 -20.281 -0.617 1 94.62 78 MET A CA 1
ATOM 600 C C . MET A 1 78 ? -6.762 -20.328 0.173 1 94.62 78 MET A C 1
ATOM 602 O O . MET A 1 78 ? -7.785 -19.812 -0.272 1 94.62 78 MET A O 1
ATOM 606 N N . GLN A 1 79 ? -6.738 -21 1.333 1 92.06 79 GLN A N 1
ATOM 607 C CA . GLN A 1 79 ? -7.883 -21.141 2.223 1 92.06 79 GLN A CA 1
ATOM 608 C C . GLN A 1 79 ? -9.117 -21.625 1.461 1 92.06 79 GLN A C 1
ATOM 610 O O . GLN A 1 79 ? -10.195 -21.062 1.59 1 92.06 79 GLN A O 1
ATOM 615 N N . GLY A 1 80 ? -8.945 -22.5 0.586 1 89.94 80 GLY A N 1
ATOM 616 C CA . GLY A 1 80 ? -10.031 -23.203 -0.08 1 89.94 80 GLY A CA 1
ATOM 617 C C . GLY A 1 80 ? -10.484 -22.531 -1.355 1 89.94 80 GLY A C 1
ATOM 618 O O . GLY A 1 80 ? -11.367 -23.031 -2.053 1 89.94 80 GLY A O 1
ATOM 619 N N . VAL A 1 81 ? -9.875 -21.438 -1.678 1 94.81 81 VAL A N 1
ATOM 620 C CA . VAL A 1 81 ? -10.258 -20.688 -2.877 1 94.81 81 VAL A CA 1
ATOM 621 C C . VAL A 1 81 ? -9.141 -20.781 -3.916 1 94.81 81 VAL A C 1
ATOM 623 O O . VAL A 1 81 ? -7.961 -20.672 -3.576 1 94.81 81 VAL A O 1
ATOM 626 N N . ASN A 1 82 ? -9.531 -20.922 -5.188 1 95.94 82 ASN A N 1
ATOM 627 C CA . ASN A 1 82 ? -8.578 -20.938 -6.285 1 95.94 82 ASN A CA 1
ATOM 628 C C . ASN A 1 82 ? -8.43 -19.562 -6.918 1 95.94 82 ASN A C 1
ATOM 630 O O . ASN A 1 82 ? -9.422 -18.875 -7.156 1 95.94 82 ASN A O 1
ATOM 634 N N . PHE A 1 83 ? -7.184 -19.219 -7.105 1 97.38 83 PHE A N 1
ATOM 635 C CA . PHE A 1 83 ? -6.875 -17.953 -7.75 1 97.38 83 PHE A CA 1
ATOM 636 C C . PHE A 1 83 ? -6.023 -18.156 -8.992 1 97.38 83 PHE A C 1
ATOM 638 O O . PHE A 1 83 ? -5.391 -19.203 -9.148 1 97.38 83 PHE A O 1
ATOM 645 N N . VAL A 1 84 ? -6.129 -17.172 -9.914 1 98 84 VAL A N 1
ATOM 646 C CA . VAL A 1 84 ? -5.277 -17.141 -11.094 1 98 84 VAL A CA 1
ATOM 647 C C . VAL A 1 84 ? -4.812 -15.703 -11.344 1 98 84 VAL A C 1
ATOM 649 O O . VAL A 1 84 ? -5.598 -14.758 -11.234 1 98 84 VAL A O 1
ATOM 652 N N . ALA A 1 85 ? -3.568 -15.602 -11.594 1 97.81 85 ALA A N 1
ATOM 653 C CA . ALA A 1 85 ? -3.045 -14.281 -11.938 1 97.81 85 ALA A CA 1
ATOM 654 C C . ALA A 1 85 ? -1.748 -14.398 -12.734 1 97.81 85 ALA A C 1
ATOM 656 O O . ALA A 1 85 ? -1.101 -15.453 -12.727 1 97.81 85 ALA A O 1
ATOM 657 N N . ASP A 1 86 ? -1.42 -13.344 -13.461 1 97 86 ASP A N 1
ATOM 658 C CA . ASP A 1 86 ? -0.103 -13.25 -14.086 1 97 86 ASP A CA 1
ATOM 659 C C . ASP A 1 86 ? 0.956 -12.82 -13.07 1 97 86 ASP A C 1
ATOM 661 O O . ASP A 1 86 ? 0.705 -11.961 -12.227 1 97 86 ASP A O 1
ATOM 665 N N . MET A 1 87 ? 2.127 -13.453 -13.227 1 97.12 87 MET A N 1
ATOM 666 C CA . MET A 1 87 ? 3.215 -13.195 -12.289 1 97.12 87 MET A CA 1
ATOM 667 C C . MET A 1 87 ? 4.461 -12.711 -13.023 1 97.12 87 MET A C 1
ATOM 669 O O . MET A 1 87 ? 4.793 -13.219 -14.102 1 97.12 87 MET A O 1
ATOM 673 N N . MET A 1 88 ? 5.086 -11.703 -12.414 1 96.25 88 MET A N 1
ATOM 674 C CA . MET A 1 88 ? 6.457 -11.375 -12.805 1 96.25 88 MET A CA 1
ATOM 675 C C . MET A 1 88 ? 7.461 -12.148 -11.961 1 96.25 88 MET A C 1
ATOM 677 O O . MET A 1 88 ? 7.203 -12.445 -10.797 1 96.25 88 MET A O 1
ATOM 681 N N . LEU A 1 89 ? 8.625 -12.42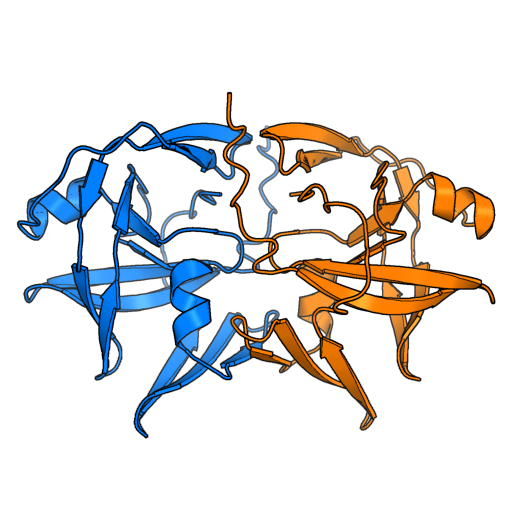2 -12.586 1 95.75 89 LEU A N 1
ATOM 682 C CA . LEU A 1 89 ? 9.594 -13.234 -11.859 1 95.75 89 LEU A CA 1
ATOM 683 C C . LEU A 1 89 ? 10.727 -12.375 -11.305 1 95.75 89 LEU A C 1
ATOM 685 O O . LEU A 1 89 ? 11.266 -11.523 -12.008 1 95.75 89 LEU A O 1
ATOM 689 N N . LEU A 1 90 ? 11.031 -12.602 -10.039 1 93.06 90 LEU A N 1
ATOM 690 C CA . LEU A 1 90 ? 12.125 -11.938 -9.344 1 93.06 90 LEU A CA 1
ATOM 691 C C . LEU A 1 90 ? 12.688 -12.836 -8.25 1 93.06 90 LEU A C 1
ATOM 693 O O . LEU A 1 90 ? 11.969 -13.656 -7.676 1 93.06 90 LEU A O 1
ATOM 697 N N . PRO A 1 91 ? 13.992 -12.68 -7.988 1 91.25 91 PRO A N 1
ATOM 698 C CA . PRO A 1 91 ? 14.461 -13.32 -6.758 1 91.25 91 PRO A CA 1
ATOM 699 C C . PRO A 1 91 ? 13.898 -12.664 -5.496 1 91.25 91 PRO A C 1
ATOM 701 O O . PRO A 1 91 ? 14.312 -11.562 -5.137 1 91.25 91 PRO A O 1
ATOM 704 N N . LEU A 1 92 ? 13.016 -13.289 -4.852 1 88.44 92 LEU A N 1
ATOM 705 C CA . LEU A 1 92 ? 12.336 -12.672 -3.721 1 88.44 92 LEU A CA 1
ATOM 706 C C . LEU A 1 92 ? 13.047 -12.992 -2.412 1 88.44 92 LEU A C 1
ATOM 708 O O . LEU A 1 92 ? 13.023 -12.195 -1.472 1 88.44 92 LEU A O 1
ATOM 712 N N . GLY A 1 93 ? 13.766 -14.195 -2.307 1 80.44 93 GLY A N 1
ATOM 713 C CA . GLY A 1 93 ? 14.594 -14.602 -1.179 1 80.44 93 GLY A CA 1
ATOM 714 C C . GLY A 1 93 ? 13.781 -15.008 0.038 1 80.44 93 GLY A C 1
ATOM 715 O O . GLY A 1 93 ? 14.141 -15.961 0.739 1 80.44 93 GLY A O 1
ATOM 716 N N . GLY A 1 94 ? 12.648 -14.375 0.489 1 84.5 94 GLY A N 1
ATOM 717 C CA . GLY A 1 94 ? 11.969 -14.609 1.752 1 84.5 94 GLY A CA 1
ATOM 718 C C . GLY A 1 94 ? 10.555 -15.117 1.58 1 84.5 94 GLY A C 1
ATOM 719 O O . GLY A 1 94 ? 9.867 -15.414 2.562 1 84.5 94 GLY A O 1
ATOM 720 N N . CYS A 1 95 ? 10.203 -15.32 0.456 1 92.81 95 CYS A N 1
ATOM 721 C CA . CYS A 1 95 ? 8.867 -15.82 0.147 1 92.81 95 CYS A CA 1
ATOM 722 C C . CYS A 1 95 ? 8.812 -16.375 -1.269 1 92.81 95 CYS A C 1
ATOM 724 O O . CYS A 1 95 ? 9.758 -16.234 -2.041 1 92.81 95 CYS A O 1
ATOM 726 N N . ASP A 1 96 ? 7.727 -17.141 -1.486 1 96.25 96 ASP A N 1
ATOM 727 C CA . ASP A 1 96 ? 7.562 -17.75 -2.803 1 96.25 96 ASP A CA 1
ATOM 728 C C . ASP A 1 96 ? 6.797 -16.828 -3.746 1 96.25 96 ASP A C 1
ATOM 730 O O . ASP A 1 96 ? 6.969 -16.891 -4.965 1 96.25 96 ASP A O 1
ATOM 734 N N . MET A 1 97 ? 5.98 -15.984 -3.146 1 96.56 97 MET A N 1
ATOM 735 C CA . MET A 1 97 ? 5.043 -15.203 -3.943 1 96.56 97 MET A CA 1
ATOM 736 C C . MET A 1 97 ? 4.688 -13.898 -3.24 1 96.56 97 MET A C 1
ATOM 738 O O . MET A 1 97 ? 4.52 -13.867 -2.02 1 96.56 97 MET A O 1
ATOM 742 N N . VAL A 1 98 ? 4.602 -12.812 -3.994 1 94.56 98 VAL A N 1
ATOM 743 C CA . VAL A 1 98 ? 4.09 -11.539 -3.51 1 94.56 98 VAL A CA 1
ATOM 744 C C . VAL A 1 98 ? 2.85 -11.141 -4.305 1 94.56 98 VAL A C 1
ATOM 746 O O . VAL A 1 98 ? 2.881 -11.102 -5.539 1 94.56 98 VAL A O 1
ATOM 749 N N . LEU A 1 99 ? 1.792 -10.969 -3.598 1 95.94 99 LEU A N 1
ATOM 750 C CA . LEU A 1 99 ? 0.562 -10.469 -4.195 1 95.94 99 LEU A CA 1
ATOM 751 C C . LEU A 1 99 ? 0.406 -8.969 -3.941 1 95.94 99 LEU A C 1
ATOM 753 O O . LEU A 1 99 ? 0.36 -8.539 -2.789 1 95.94 99 LEU A O 1
ATOM 757 N N . GLY A 1 100 ? 0.36 -8.172 -5.031 1 93 100 GLY A N 1
ATOM 758 C CA . GLY A 1 100 ? 0.246 -6.723 -4.934 1 93 100 GLY A CA 1
ATOM 759 C C . GLY A 1 100 ? -1.133 -6.207 -5.297 1 93 100 GLY A C 1
ATOM 760 O O . GLY A 1 100 ? -2.115 -6.949 -5.242 1 93 100 GLY A O 1
ATOM 761 N N . VAL A 1 101 ? -1.137 -4.973 -5.691 1 92.62 101 VAL A N 1
ATOM 762 C CA . VAL A 1 101 ? -2.365 -4.238 -5.973 1 92.62 101 VAL A CA 1
ATOM 763 C C . VAL A 1 101 ? -3.076 -4.863 -7.172 1 92.62 101 VAL A C 1
ATOM 765 O O . VAL A 1 101 ? -4.309 -4.914 -7.215 1 92.62 101 VAL A O 1
ATOM 768 N N . GLN A 1 102 ? -2.342 -5.371 -8.148 1 92.94 102 GLN A N 1
ATOM 769 C CA . GLN A 1 102 ? -2.908 -6.02 -9.328 1 92.94 102 GLN A CA 1
ATOM 770 C C . GLN A 1 102 ? -3.838 -7.164 -8.938 1 92.94 102 GLN A C 1
ATOM 772 O O . GLN A 1 102 ? -4.844 -7.41 -9.602 1 92.94 102 GLN A O 1
ATOM 777 N N . TRP A 1 103 ? -3.521 -7.82 -7.93 1 96 103 TRP A N 1
ATOM 778 C CA . TRP A 1 103 ? -4.371 -8.891 -7.422 1 96 103 TRP A CA 1
ATOM 779 C C . TRP A 1 103 ? -5.457 -8.344 -6.508 1 96 103 TRP A C 1
ATOM 781 O O . TRP A 1 103 ? -6.617 -8.758 -6.586 1 96 103 TRP A O 1
ATOM 791 N N . LEU A 1 104 ? -5.188 -7.375 -5.68 1 94.81 104 LEU A N 1
ATOM 792 C CA . LEU A 1 104 ? -6.117 -6.809 -4.707 1 94.81 104 LEU A CA 1
ATOM 793 C C . LEU A 1 104 ? -7.332 -6.203 -5.406 1 94.81 104 LEU A C 1
ATOM 795 O O . LEU A 1 104 ? -8.445 -6.242 -4.875 1 94.81 104 LEU A O 1
ATOM 799 N N . ILE A 1 105 ? -7.141 -5.719 -6.613 1 94.31 105 ILE A N 1
ATOM 800 C CA . ILE A 1 105 ? -8.211 -5.07 -7.355 1 94.31 105 ILE A CA 1
ATOM 801 C C . ILE A 1 105 ? -9.281 -6.094 -7.723 1 94.31 105 ILE A C 1
ATOM 803 O O . ILE A 1 105 ? -10.438 -5.734 -7.965 1 94.31 105 ILE A O 1
ATOM 807 N N . THR A 1 106 ? -8.93 -7.336 -7.707 1 95.38 106 THR A N 1
ATOM 808 C CA . THR A 1 106 ? -9.844 -8.375 -8.172 1 95.38 106 THR A CA 1
ATOM 809 C C . THR A 1 106 ? -10.711 -8.883 -7.023 1 95.38 106 THR A C 1
ATOM 811 O O . THR A 1 106 ? -11.641 -9.672 -7.234 1 95.38 106 THR A O 1
ATOM 814 N N . LEU A 1 107 ? -10.586 -8.406 -5.777 1 95.44 107 LEU A N 1
ATOM 815 C CA . LEU A 1 107 ? -11.18 -9.055 -4.613 1 95.44 107 LEU A CA 1
ATOM 816 C C . LEU A 1 107 ? -12.469 -8.367 -4.195 1 95.44 107 LEU A C 1
ATOM 818 O O . LEU A 1 107 ? -13.211 -8.875 -3.355 1 95.44 107 LEU A O 1
ATOM 822 N N . GLY A 1 108 ? -12.758 -7.207 -4.766 1 94.38 108 GLY A N 1
ATOM 823 C CA . GLY A 1 108 ? -13.898 -6.445 -4.281 1 94.38 108 GLY A CA 1
ATOM 824 C C . GLY A 1 108 ? -13.641 -5.773 -2.945 1 94.38 108 GLY A C 1
ATOM 825 O O . GLY A 1 108 ? -12.594 -5.16 -2.744 1 94.38 108 GLY A O 1
ATOM 826 N N . ASP A 1 109 ? -14.672 -5.848 -1.998 1 95.88 109 ASP A N 1
ATOM 827 C CA . ASP A 1 109 ? -14.523 -5.211 -0.694 1 95.88 109 ASP A CA 1
ATOM 828 C C . ASP A 1 109 ? -13.648 -6.051 0.235 1 95.88 109 ASP A C 1
ATOM 830 O O . ASP A 1 109 ? -13.859 -7.262 0.365 1 95.88 109 ASP A O 1
ATOM 834 N N . ILE A 1 110 ? -12.734 -5.43 0.809 1 96.38 110 ILE A N 1
ATOM 835 C CA . ILE A 1 110 ? -11.812 -6.066 1.744 1 96.38 110 ILE A CA 1
ATOM 836 C C . ILE A 1 110 ? -11.883 -5.363 3.098 1 96.38 110 ILE A C 1
ATOM 838 O O . ILE A 1 110 ? -11.883 -4.129 3.166 1 96.38 110 ILE A O 1
ATOM 842 N N . SER A 1 111 ? -12.039 -6.113 4.117 1 96.56 111 SER A N 1
ATOM 843 C CA . SER A 1 111 ? -11.828 -5.574 5.457 1 96.56 111 SER A CA 1
ATOM 844 C C . SER A 1 111 ? -10.359 -5.66 5.863 1 96.56 111 SER A C 1
ATOM 846 O O . SER A 1 111 ? -9.781 -6.75 5.895 1 96.56 111 SER A O 1
ATOM 848 N N . TRP A 1 112 ? -9.734 -4.504 6.172 1 94.62 112 TRP A N 1
ATOM 849 C CA . TRP A 1 112 ? -8.305 -4.43 6.461 1 94.62 112 TRP A CA 1
ATOM 850 C C . TRP A 1 112 ? -8.055 -3.758 7.805 1 94.62 112 TRP A C 1
ATOM 852 O O . TRP A 1 112 ? -8.703 -2.766 8.141 1 94.62 112 TRP A O 1
ATOM 862 N N . ASN A 1 113 ? -7.199 -4.348 8.57 1 94.62 113 ASN A N 1
ATOM 863 C CA . ASN A 1 113 ? -6.668 -3.723 9.773 1 94.62 113 ASN A CA 1
ATOM 864 C C . ASN A 1 113 ? -5.145 -3.631 9.742 1 94.62 113 ASN A C 1
ATOM 866 O O . ASN A 1 113 ? -4.453 -4.637 9.906 1 94.62 113 ASN A O 1
ATOM 870 N N . PHE A 1 114 ? -4.598 -2.453 9.562 1 92.25 114 PHE A N 1
ATOM 871 C CA . PHE A 1 114 ? -3.168 -2.266 9.344 1 92.25 114 PHE A CA 1
ATOM 872 C C . PHE A 1 114 ? -2.393 -2.424 10.641 1 92.25 114 PHE A C 1
ATOM 874 O O . PHE A 1 114 ? -1.199 -2.73 10.625 1 92.25 114 PHE A O 1
ATOM 881 N N . ASP A 1 115 ? -3.057 -2.205 11.734 1 91.25 115 ASP A N 1
ATOM 882 C CA . ASP A 1 115 ? -2.416 -2.385 13.031 1 91.25 115 ASP A CA 1
ATOM 883 C C . ASP A 1 115 ? -2.238 -3.865 13.359 1 91.25 115 ASP A C 1
ATOM 885 O O . ASP A 1 115 ? -1.146 -4.297 13.734 1 91.25 115 ASP A O 1
ATOM 889 N N . LYS A 1 116 ? -3.271 -4.598 13.078 1 91.25 116 LYS A N 1
ATOM 890 C CA . LYS A 1 116 ? -3.264 -6.02 13.398 1 91.25 116 LYS A CA 1
ATOM 891 C C . LYS A 1 116 ? -2.734 -6.848 12.234 1 91.25 116 LYS A C 1
ATOM 893 O O . LYS A 1 116 ? -2.572 -8.062 12.352 1 91.25 116 LYS A O 1
ATOM 898 N N . LEU A 1 117 ? -2.52 -6.227 11.094 1 91.19 117 LEU A N 1
ATOM 899 C CA . LEU A 1 117 ? -2.086 -6.906 9.883 1 91.19 117 LEU A CA 1
ATOM 900 C C . LEU A 1 117 ? -3.014 -8.07 9.547 1 91.19 117 LEU A C 1
ATOM 902 O O . LEU A 1 117 ? -2.561 -9.203 9.391 1 91.19 117 LEU A O 1
ATOM 906 N N . ARG A 1 118 ? -4.219 -7.684 9.359 1 93.75 118 ARG A N 1
ATOM 907 C CA . ARG A 1 118 ? -5.27 -8.641 9.039 1 93.75 118 ARG A CA 1
ATOM 908 C C . ARG A 1 118 ? -6.094 -8.172 7.844 1 93.75 118 ARG A C 1
ATOM 910 O O . ARG A 1 118 ? -6.352 -6.977 7.691 1 93.75 118 ARG A O 1
ATOM 917 N N . MET A 1 119 ? -6.445 -9.133 7.094 1 94.75 119 MET A N 1
ATOM 918 C CA . MET A 1 119 ? -7.348 -8.859 5.98 1 94.75 119 MET A CA 1
ATOM 919 C C . MET A 1 119 ? -8.414 -9.945 5.867 1 94.75 119 MET A C 1
ATOM 921 O O . MET A 1 119 ? -8.164 -11.102 6.195 1 94.75 119 MET A O 1
ATOM 925 N N . GLU A 1 120 ? -9.547 -9.539 5.445 1 96 120 GLU A N 1
ATOM 926 C CA . GLU A 1 120 ? -10.648 -10.461 5.18 1 96 120 GLU A CA 1
ATOM 927 C C . GLU A 1 120 ? -11.445 -10.031 3.951 1 96 120 GLU A C 1
ATOM 929 O O . GLU A 1 120 ? -11.703 -8.836 3.762 1 96 120 GLU A O 1
ATOM 934 N N . PHE A 1 121 ? -11.781 -11 3.186 1 95.88 121 PHE A N 1
ATOM 935 C CA . PHE A 1 121 ? -12.672 -10.75 2.053 1 95.88 121 PHE A CA 1
ATOM 936 C C . PHE A 1 121 ? -13.477 -12 1.717 1 95.88 121 PHE A C 1
ATOM 938 O O . PHE A 1 121 ? -13.227 -13.07 2.271 1 95.88 121 PHE A O 1
ATOM 945 N N . CYS A 1 122 ? -14.477 -11.773 0.892 1 93.12 122 CYS A N 1
ATOM 946 C CA . CYS A 1 122 ? -15.344 -12.875 0.49 1 93.12 122 CYS A CA 1
ATOM 947 C C . CYS A 1 122 ? -15.383 -13.016 -1.026 1 93.12 122 CYS A C 1
ATOM 949 O O . CYS A 1 122 ? -15.539 -12.023 -1.742 1 93.12 122 CYS A O 1
ATOM 951 N N . LEU A 1 123 ? -15.086 -14.219 -1.442 1 89.81 123 LEU A N 1
ATOM 952 C CA . LEU A 1 123 ? -15.211 -14.547 -2.857 1 89.81 123 LEU A CA 1
ATOM 953 C C . LEU A 1 123 ? -16.125 -15.75 -3.053 1 89.81 123 LEU A C 1
ATOM 955 O O . LEU A 1 123 ? -15.898 -16.812 -2.48 1 89.81 123 LEU A O 1
ATOM 959 N N . GLU A 1 124 ? -17.141 -15.547 -3.793 1 84.06 124 GLU A N 1
ATOM 960 C CA . GLU A 1 124 ? -18.094 -16.609 -4.078 1 84.06 124 GLU A CA 1
ATOM 961 C C . GLU A 1 124 ? -18.609 -17.266 -2.791 1 84.06 124 GLU A C 1
ATOM 963 O O . GLU A 1 124 ? -18.625 -18.484 -2.68 1 84.06 124 GLU A O 1
ATOM 968 N N . GLY A 1 125 ? -18.844 -16.5 -1.869 1 85.56 125 GLY A N 1
ATOM 969 C CA . GLY A 1 125 ? -19.422 -16.969 -0.617 1 85.56 125 GLY A CA 1
ATOM 970 C C . GLY A 1 125 ? -18.391 -17.547 0.337 1 85.56 125 GLY A C 1
ATOM 971 O O . GLY A 1 125 ? -18.719 -17.969 1.444 1 85.56 125 GLY A O 1
ATOM 972 N N . GLN A 1 126 ? -17.141 -17.641 -0.07 1 90.06 126 GLN A N 1
ATOM 973 C CA . GLN A 1 126 ? -16.078 -18.156 0.782 1 90.06 126 GLN A CA 1
ATOM 974 C C . GLN A 1 126 ? -15.258 -17.016 1.395 1 90.06 126 GLN A C 1
ATOM 976 O O . GLN A 1 126 ? -14.805 -16.125 0.684 1 90.06 126 GLN A O 1
ATOM 981 N N . LYS A 1 127 ? -15.117 -17.125 2.686 1 90.88 127 LYS A N 1
ATOM 982 C CA . LYS A 1 127 ? -14.336 -16.125 3.408 1 90.88 127 LYS A CA 1
ATOM 983 C C . LYS A 1 127 ? -12.852 -16.469 3.412 1 90.88 127 LYS A C 1
ATOM 985 O O . LYS A 1 127 ? -12.484 -17.625 3.674 1 90.88 127 LYS A O 1
ATOM 990 N N . VAL A 1 128 ? -12.023 -15.5 3.053 1 92.56 128 VAL A N 1
ATOM 991 C CA . VAL A 1 128 ? -10.578 -15.648 3.092 1 92.56 128 VAL A CA 1
ATOM 992 C C . VAL A 1 128 ? -9.977 -14.648 4.082 1 92.56 128 VAL A C 1
ATOM 994 O O . VAL A 1 128 ? -10.359 -13.477 4.094 1 92.56 128 VAL A O 1
ATOM 997 N N . GLU A 1 129 ? -9.062 -15.156 4.918 1 92.31 129 GLU A N 1
ATOM 998 C CA . GLU A 1 129 ? -8.461 -14.305 5.941 1 92.31 129 GLU A CA 1
ATOM 999 C C . GLU A 1 129 ? -6.941 -14.438 5.938 1 92.31 129 GLU A C 1
ATOM 1001 O O . GLU A 1 129 ? -6.406 -15.523 5.727 1 92.31 129 GLU A O 1
ATOM 1006 N N . GLY A 1 130 ? -6.312 -13.305 5.996 1 89.62 130 GLY A N 1
ATOM 1007 C CA . GLY A 1 130 ? -4.867 -13.273 6.176 1 89.62 130 GLY A CA 1
ATOM 1008 C C . GLY A 1 130 ? -4.441 -12.5 7.41 1 89.62 130 GLY A C 1
ATOM 1009 O O . GLY A 1 130 ? -5.105 -11.539 7.812 1 89.62 130 GLY A O 1
ATOM 1010 N N . GLU A 1 131 ? -3.441 -12.945 8.109 1 82.12 131 GLU A N 1
ATOM 1011 C CA . GLU A 1 131 ? -2.877 -12.234 9.258 1 82.12 131 GLU A CA 1
ATOM 1012 C C . GLU A 1 131 ? -1.364 -12.43 9.328 1 82.12 131 GLU A C 1
ATOM 1014 O O . GLU A 1 131 ? -0.811 -13.312 8.672 1 82.12 131 GLU A O 1
ATOM 1019 N N . ARG A 1 132 ? -0.659 -11.32 9.922 1 71.62 132 ARG A N 1
ATOM 1020 C CA . ARG A 1 132 ? 0.777 -11.469 10.133 1 71.62 132 ARG A CA 1
ATOM 1021 C C . ARG A 1 132 ? 1.094 -12.797 10.812 1 71.62 132 ARG A C 1
ATOM 1023 O O . ARG A 1 132 ? 0.458 -13.156 11.812 1 71.62 132 ARG A O 1
ATOM 1030 N N . ASN A 1 133 ? 1.366 -13.773 10.023 1 55.72 133 ASN A N 1
ATOM 1031 C CA . ASN A 1 133 ? 1.858 -14.961 10.711 1 55.72 133 ASN A CA 1
ATOM 1032 C C . ASN A 1 133 ? 3.061 -14.641 11.594 1 55.72 133 ASN A C 1
ATOM 1034 O O . ASN A 1 133 ? 3.965 -13.914 11.18 1 55.72 133 ASN A O 1
ATOM 1038 N N . GLN A 1 134 ? 2.92 -14.492 12.953 1 46.19 134 GLN A N 1
ATOM 1039 C CA . GLN A 1 134 ? 4.051 -14.523 13.875 1 46.19 134 GLN A CA 1
ATOM 1040 C C . GLN A 1 134 ? 5.133 -15.477 13.383 1 46.19 134 GLN A C 1
ATOM 1042 O O . GLN A 1 134 ? 6.125 -15.711 14.078 1 46.19 134 GLN A O 1
ATOM 1047 N N . THR A 1 135 ? 4.879 -16.281 12.414 1 40.38 135 THR A N 1
ATOM 1048 C CA . THR A 1 135 ? 5.973 -17.25 12.32 1 40.38 135 THR A CA 1
ATOM 1049 C C . THR A 1 135 ? 7.246 -16.562 11.828 1 40.38 135 THR A C 1
ATOM 1051 O O . THR A 1 135 ? 7.188 -15.508 11.195 1 40.38 135 THR A O 1
ATOM 1054 N N . GLN A 1 136 ? 8.469 -17.172 12.039 1 42.16 136 GLN A N 1
ATOM 1055 C CA . GLN A 1 136 ? 9.906 -16.938 12.008 1 42.16 136 GLN A CA 1
ATOM 1056 C C . GLN A 1 136 ? 10.359 -16.484 10.625 1 42.16 136 GLN A C 1
ATOM 1058 O O . GLN A 1 136 ? 11.18 -17.141 9.984 1 42.16 136 GLN A O 1
ATOM 1063 N N . SER A 1 137 ? 9.445 -15.922 9.82 1 45.22 137 SER A N 1
ATOM 1064 C CA . SER A 1 137 ? 10.078 -15.898 8.508 1 45.22 137 SER A CA 1
ATOM 1065 C C . SER A 1 137 ? 11.109 -14.789 8.406 1 45.22 137 SER A C 1
ATOM 1067 O O . SER A 1 137 ? 11.07 -13.82 9.172 1 45.22 137 SER A O 1
ATOM 1069 N N . LYS A 1 138 ? 12.055 -14.93 7.547 1 44.41 138 LYS A N 1
ATOM 1070 C CA . LYS A 1 138 ? 13.203 -14.102 7.203 1 44.41 138 LYS A CA 1
ATOM 1071 C C . LYS A 1 138 ? 12.766 -12.695 6.809 1 44.41 138 LYS A C 1
ATOM 1073 O O . LYS A 1 138 ? 11.703 -12.508 6.215 1 44.41 138 LYS A O 1
ATOM 1078 N N . PRO A 1 139 ? 13.484 -11.727 7.297 1 42 139 PRO A N 1
ATOM 1079 C CA . PRO A 1 139 ? 13.211 -10.32 7 1 42 139 PRO A CA 1
ATOM 1080 C C . PRO A 1 139 ? 12.898 -10.078 5.527 1 42 139 PRO A C 1
ATOM 1082 O O . PRO A 1 139 ? 13.609 -10.578 4.652 1 42 139 PRO A O 1
ATOM 1085 N N . LEU A 1 140 ? 11.594 -9.75 5.207 1 44.09 140 LEU A N 1
ATOM 1086 C CA . LEU A 1 140 ? 11.094 -9.555 3.852 1 44.09 140 LEU A CA 1
ATOM 1087 C C . LEU A 1 140 ? 11.656 -8.273 3.242 1 44.09 140 LEU A C 1
ATOM 1089 O O . LEU A 1 140 ? 11.688 -7.23 3.9 1 44.09 140 LEU A O 1
ATOM 1093 N N . THR A 1 141 ? 12.492 -8.406 2.271 1 41.28 141 THR A N 1
ATOM 1094 C CA . THR A 1 141 ? 12.906 -7.281 1.441 1 41.28 141 THR A CA 1
ATOM 1095 C C . THR A 1 141 ? 11.711 -6.691 0.701 1 41.28 141 THR A C 1
ATOM 1097 O O . THR A 1 141 ? 10.93 -7.426 0.086 1 41.28 141 THR A O 1
ATOM 1100 N N . ARG A 1 142 ? 11.172 -5.512 1.002 1 43.53 142 ARG A N 1
ATOM 1101 C CA . ARG A 1 142 ? 10.086 -4.84 0.295 1 43.53 142 ARG A CA 1
ATOM 1102 C C . ARG A 1 142 ? 10.406 -4.691 -1.188 1 43.53 142 ARG A C 1
ATOM 1104 O O . ARG A 1 142 ? 11.508 -4.27 -1.552 1 43.53 142 ARG A O 1
ATOM 1111 N N . ILE A 1 143 ? 9.703 -5.41 -2.158 1 43.28 143 ILE A N 1
ATOM 1112 C CA . ILE A 1 143 ? 9.82 -5.297 -3.607 1 43.28 143 ILE A CA 1
ATOM 1113 C C . ILE A 1 143 ? 8.82 -4.27 -4.129 1 43.28 143 ILE A C 1
ATOM 1115 O O . ILE A 1 143 ? 7.633 -4.328 -3.797 1 43.28 143 ILE A O 1
ATOM 1119 N N . LYS A 1 144 ? 9.047 -3.02 -4.574 1 38.53 144 LYS A N 1
ATOM 1120 C CA . LYS A 1 144 ? 8.141 -2.047 -5.176 1 38.53 144 LYS A CA 1
ATOM 1121 C C . LYS A 1 144 ? 8.258 -2.053 -6.695 1 38.53 144 LYS A C 1
ATOM 1123 O O . LYS A 1 144 ? 9.352 -2.229 -7.238 1 38.53 144 LYS A O 1
ATOM 1128 N N . MET B 1 1 ? 9.586 8.234 -25.203 1 16.94 1 MET B N 1
ATOM 1129 C CA . MET B 1 1 ? 9.898 6.898 -24.703 1 16.94 1 MET B CA 1
ATOM 1130 C C . MET B 1 1 ? 9.375 6.703 -23.297 1 16.94 1 MET B C 1
ATOM 1132 O O . MET B 1 1 ? 9.531 7.578 -22.438 1 16.94 1 MET B O 1
ATOM 1136 N N . ASN B 1 2 ? 8.375 5.801 -23.109 1 19.48 2 ASN B N 1
ATOM 1137 C CA . ASN B 1 2 ? 7.219 5.766 -22.219 1 19.48 2 ASN B CA 1
ATOM 1138 C C . ASN B 1 2 ? 7.633 5.488 -20.781 1 19.48 2 ASN B C 1
ATOM 1140 O O . ASN B 1 2 ? 8.219 4.445 -20.484 1 19.48 2 ASN B O 1
ATOM 1144 N N . ALA B 1 3 ? 8.258 6.363 -20.094 1 23.42 3 ALA B N 1
ATOM 1145 C CA . ALA B 1 3 ? 8.227 6.23 -18.641 1 23.42 3 ALA B CA 1
ATOM 1146 C C . ALA B 1 3 ? 7.074 5.34 -18.203 1 23.42 3 ALA B C 1
ATOM 1148 O O . ALA B 1 3 ? 5.973 5.418 -18.75 1 23.42 3 ALA B O 1
ATOM 1149 N N . ILE B 1 4 ? 7.375 4.027 -17.953 1 27.08 4 ILE B N 1
ATOM 1150 C CA . ILE B 1 4 ? 6.305 3.133 -17.516 1 27.08 4 ILE B CA 1
ATOM 1151 C C . ILE B 1 4 ? 5.23 3.93 -16.781 1 27.08 4 ILE B C 1
ATOM 1153 O O . ILE B 1 4 ? 5.5 4.523 -15.734 1 27.08 4 ILE B O 1
ATOM 1157 N N . ASN B 1 5 ? 4.473 4.828 -17.344 1 29.25 5 ASN B N 1
ATOM 1158 C CA . ASN B 1 5 ? 3.188 5.504 -17.219 1 29.25 5 ASN B CA 1
ATOM 1159 C C . ASN B 1 5 ? 2.279 4.789 -16.219 1 29.25 5 ASN B C 1
ATOM 1161 O O . ASN B 1 5 ? 1.5 5.43 -15.516 1 29.25 5 ASN B O 1
ATOM 1165 N N . GLY B 1 6 ? 1.908 3.551 -16.719 1 30.78 6 GLY B N 1
ATOM 1166 C CA . GLY B 1 6 ? 0.666 2.953 -16.266 1 30.78 6 GLY B CA 1
ATOM 1167 C C . GLY B 1 6 ? 0.645 2.695 -14.766 1 30.78 6 GLY B C 1
ATOM 1168 O O . GLY B 1 6 ? -0.063 1.804 -14.289 1 30.78 6 GLY B O 1
ATOM 1169 N N . ILE B 1 7 ? 1.808 2.752 -14.242 1 35.34 7 ILE B N 1
ATOM 1170 C CA . ILE B 1 7 ? 1.607 2.469 -12.82 1 35.34 7 ILE B CA 1
ATOM 1171 C C . ILE B 1 7 ? 0.318 3.131 -12.344 1 35.34 7 ILE B C 1
ATOM 1173 O O . ILE B 1 7 ? 0.202 4.359 -12.352 1 35.34 7 ILE B O 1
ATOM 1177 N N . HIS B 1 8 ? -0.726 2.625 -12.719 1 36.53 8 HIS B N 1
ATOM 1178 C CA . HIS B 1 8 ? -2.041 2.859 -12.133 1 36.53 8 HIS B CA 1
ATOM 1179 C C . HIS B 1 8 ? -1.921 3.5 -10.758 1 36.53 8 HIS B C 1
ATOM 1181 O O . HIS B 1 8 ? -1.059 3.117 -9.961 1 36.53 8 HIS B O 1
ATOM 1187 N N . ASP B 1 9 ? -2.082 4.844 -10.516 1 49.5 9 ASP B N 1
ATOM 1188 C CA . ASP B 1 9 ? -2.824 5.562 -9.484 1 49.5 9 ASP B CA 1
ATOM 1189 C C . ASP B 1 9 ? -3.568 4.598 -8.562 1 49.5 9 ASP B C 1
ATOM 1191 O O . ASP B 1 9 ? -4.492 4.992 -7.855 1 49.5 9 ASP B O 1
ATOM 1195 N N . PHE B 1 10 ? -3.189 3.316 -8.742 1 50.97 10 PHE B N 1
ATOM 1196 C CA . PHE B 1 10 ? -4.082 2.232 -8.352 1 50.97 10 PHE B CA 1
ATOM 1197 C C . PHE B 1 10 ? -4.305 2.232 -6.844 1 50.97 10 PHE B C 1
ATOM 1199 O O . PHE B 1 10 ? -5.305 1.695 -6.359 1 50.97 10 PHE B O 1
ATOM 1206 N N . ASN B 1 11 ? -3.652 3.152 -6.219 1 66.31 11 ASN B N 1
ATOM 1207 C CA . ASN B 1 11 ? -3.928 2.844 -4.82 1 66.31 11 ASN B CA 1
ATOM 1208 C C . ASN B 1 11 ? -4.074 4.113 -3.986 1 66.31 11 ASN B C 1
ATOM 1210 O O . ASN B 1 11 ? -3.986 4.066 -2.758 1 66.31 11 ASN B O 1
ATOM 1214 N N . THR B 1 12 ? -4.316 5.16 -4.977 1 83.75 12 THR B N 1
ATOM 1215 C CA . THR B 1 12 ? -4.379 6.375 -4.172 1 83.75 12 THR B CA 1
ATOM 1216 C C . THR B 1 12 ? -5.805 6.918 -4.121 1 83.75 12 THR B C 1
ATOM 1218 O O . THR B 1 12 ? -6.473 7.02 -5.152 1 83.75 12 THR B O 1
ATOM 1221 N N . ILE B 1 13 ? -6.309 7.188 -2.943 1 90.62 13 ILE B N 1
ATOM 1222 C CA . ILE B 1 13 ? -7.617 7.777 -2.693 1 90.62 13 ILE B CA 1
ATOM 1223 C C . ILE B 1 13 ? -7.465 9.266 -2.395 1 90.62 13 ILE B C 1
ATOM 1225 O O . ILE B 1 13 ? -6.543 9.672 -1.68 1 90.62 13 ILE B O 1
ATOM 1229 N N . ARG B 1 14 ? -8.305 10.031 -3.062 1 90.81 14 ARG B N 1
ATOM 1230 C CA . ARG B 1 14 ? -8.289 11.477 -2.826 1 90.81 14 ARG B CA 1
ATOM 1231 C C . ARG B 1 14 ? -9.43 11.891 -1.905 1 90.81 14 ARG B C 1
ATOM 1233 O O . ARG B 1 14 ? -10.555 11.422 -2.059 1 90.81 14 ARG B O 1
ATOM 1240 N N . VAL B 1 15 ? -9.078 12.727 -0.936 1 92.88 15 VAL B N 1
ATOM 1241 C CA . VAL B 1 15 ? -10.07 13.266 -0.014 1 92.88 15 VAL B CA 1
ATOM 1242 C C . VAL B 1 15 ? -9.789 14.734 0.26 1 92.88 15 VAL B C 1
ATOM 1244 O O . VAL B 1 15 ? -8.641 15.18 0.169 1 92.88 15 VAL B O 1
ATOM 1247 N N . ASN B 1 16 ? -10.867 15.445 0.436 1 94.31 16 ASN B N 1
ATOM 1248 C CA . ASN B 1 16 ? -10.719 16.828 0.871 1 94.31 16 ASN B CA 1
ATOM 1249 C C . ASN B 1 16 ? -10.781 16.953 2.391 1 94.31 16 ASN B C 1
ATOM 1251 O O . ASN B 1 16 ? -11.492 16.188 3.049 1 94.31 16 ASN B O 1
ATOM 1255 N N . GLY B 1 17 ? -9.945 17.859 2.865 1 96.19 17 GLY B N 1
ATOM 1256 C CA . GLY B 1 17 ? -9.984 18.203 4.277 1 96.19 17 GLY B CA 1
ATOM 1257 C C . GLY B 1 17 ? -9.734 19.672 4.543 1 96.19 17 GLY B C 1
ATOM 1258 O O . GLY B 1 17 ? -9.812 20.5 3.625 1 96.19 17 GLY B O 1
ATOM 1259 N N . ALA B 1 18 ? -9.633 19.969 5.812 1 97.5 18 ALA B N 1
ATOM 1260 C CA . ALA B 1 18 ? -9.352 21.344 6.215 1 97.5 18 ALA B CA 1
ATOM 1261 C C . ALA B 1 18 ? -8.352 21.391 7.367 1 97.5 18 ALA B C 1
ATOM 1263 O O . ALA B 1 18 ? -8.367 20.516 8.242 1 97.5 18 ALA B O 1
ATOM 1264 N N . ALA B 1 19 ? -7.477 22.344 7.277 1 97.75 19 ALA B N 1
ATOM 1265 C CA . ALA B 1 19 ? -6.527 22.625 8.352 1 97.75 19 ALA B CA 1
ATOM 1266 C C . ALA B 1 19 ? -6.355 24.141 8.555 1 97.75 19 ALA B C 1
ATOM 1268 O O . ALA B 1 19 ? -6.148 24.875 7.586 1 97.75 19 ALA B O 1
ATOM 1269 N N . LYS B 1 20 ? -6.465 24.547 9.836 1 96.19 20 LYS B N 1
ATOM 1270 C CA . LYS B 1 20 ? -6.293 25.953 10.195 1 96.19 20 LYS B CA 1
ATOM 1271 C C . LYS B 1 20 ? -7.172 26.844 9.328 1 96.19 20 LYS B C 1
ATOM 1273 O O . LYS B 1 20 ? -6.703 27.859 8.805 1 96.19 20 LYS B O 1
ATOM 1278 N N . GLY B 1 21 ? -8.328 26.375 9.094 1 94.75 21 GLY B N 1
ATOM 1279 C CA . GLY B 1 21 ? -9.336 27.172 8.414 1 94.75 21 GLY B CA 1
ATOM 1280 C C . GLY B 1 21 ? -9.188 27.156 6.902 1 94.75 21 GLY B C 1
ATOM 1281 O O . GLY B 1 21 ? -9.914 27.844 6.195 1 94.75 21 GLY B O 1
ATOM 1282 N N . LYS B 1 22 ? -8.297 26.375 6.336 1 97.06 22 LYS B N 1
ATOM 1283 C CA . LYS B 1 22 ? -8.062 26.312 4.898 1 97.06 22 LYS B CA 1
ATOM 1284 C C . LYS B 1 22 ? -8.336 24.906 4.359 1 97.06 22 LYS B C 1
ATOM 1286 O O . LYS B 1 22 ? -8.023 23.922 5.023 1 97.06 22 LYS B O 1
ATOM 1291 N N . ASN B 1 23 ? -8.82 24.891 3.127 1 96.62 23 ASN B N 1
ATOM 1292 C CA . ASN B 1 23 ? -9.023 23.609 2.455 1 96.62 23 ASN B CA 1
ATOM 1293 C C . ASN B 1 23 ? -7.695 22.984 2.029 1 96.62 23 ASN B C 1
ATOM 1295 O O . ASN B 1 23 ? -6.797 23.688 1.56 1 96.62 23 ASN B O 1
ATOM 1299 N N . ILE B 1 24 ? -7.598 21.703 2.236 1 96.75 24 ILE B N 1
ATOM 1300 C CA . ILE B 1 24 ? -6.398 21.016 1.787 1 96.75 24 ILE B CA 1
ATOM 1301 C C . ILE B 1 24 ? -6.789 19.75 1.016 1 96.75 24 ILE B C 1
ATOM 1303 O O . ILE B 1 24 ? -7.777 19.094 1.35 1 96.75 24 ILE B O 1
ATOM 1307 N N . HIS B 1 25 ? -5.996 19.406 0.005 1 95.75 25 HIS B N 1
ATOM 1308 C CA . HIS B 1 25 ? -6.156 18.203 -0.802 1 95.75 25 HIS B CA 1
ATOM 1309 C C . HIS B 1 25 ? -5.27 17.078 -0.288 1 95.75 25 HIS B C 1
ATOM 1311 O O . HIS B 1 25 ? -4.043 17.203 -0.26 1 95.75 25 HIS B O 1
ATOM 1317 N N . ILE B 1 26 ? -5.941 15.977 0.053 1 95.81 26 ILE B N 1
ATOM 1318 C CA . ILE B 1 26 ? -5.266 14.891 0.749 1 95.81 26 ILE B CA 1
ATOM 1319 C C . ILE B 1 26 ? -5.258 13.641 -0.13 1 95.81 26 ILE B C 1
ATOM 1321 O O . ILE B 1 26 ? -6.293 13.25 -0.674 1 95.81 26 ILE B O 1
ATOM 1325 N N . LEU B 1 27 ? -4.082 13.047 -0.281 1 93.44 27 LEU B N 1
ATOM 1326 C CA . LEU B 1 27 ? -3.949 11.734 -0.905 1 93.44 27 LEU B CA 1
ATOM 1327 C C . LEU B 1 27 ? -3.713 10.656 0.145 1 93.44 27 LEU B C 1
ATOM 1329 O O . LEU B 1 27 ? -2.844 10.797 1.006 1 93.44 27 LEU B O 1
ATOM 1333 N N . ILE B 1 28 ? -4.574 9.641 0.12 1 94.25 28 ILE B N 1
ATOM 1334 C CA . ILE B 1 28 ? -4.348 8.453 0.931 1 94.25 28 ILE B CA 1
ATOM 1335 C C . ILE B 1 28 ? -3.66 7.379 0.09 1 94.25 28 ILE B C 1
ATOM 1337 O O . ILE B 1 28 ? -4.195 6.949 -0.937 1 94.25 28 ILE B O 1
ATOM 1341 N N . ASP B 1 29 ? -2.508 6.992 0.526 1 89.44 29 ASP B N 1
ATOM 1342 C CA . ASP B 1 29 ? -1.649 6.125 -0.272 1 89.44 29 ASP B CA 1
ATOM 1343 C C . ASP B 1 29 ? -1.127 4.953 0.559 1 89.44 29 ASP B C 1
ATOM 1345 O O . ASP B 1 29 ? -0.23 5.125 1.387 1 89.44 29 ASP B O 1
ATOM 1349 N N . THR B 1 30 ? -1.617 3.705 0.269 1 89.94 30 THR B N 1
ATOM 1350 C CA . THR B 1 30 ? -1.211 2.525 1.026 1 89.94 30 THR B CA 1
ATOM 1351 C C . THR B 1 30 ? 0.232 2.148 0.707 1 89.94 30 THR B C 1
ATOM 1353 O O . THR B 1 30 ? 0.837 1.337 1.41 1 89.94 30 THR B O 1
ATOM 1356 N N . GLY B 1 31 ? 0.839 2.725 -0.281 1 84.12 31 GLY B N 1
ATOM 1357 C CA . GLY B 1 31 ? 2.23 2.484 -0.628 1 84.12 31 GLY B CA 1
ATOM 1358 C C . GLY B 1 31 ? 3.193 3.404 0.099 1 84.12 31 GLY B C 1
ATOM 1359 O O . GLY B 1 31 ? 4.406 3.178 0.087 1 84.12 31 GLY B O 1
ATOM 1360 N N . SER B 1 32 ? 2.664 4.387 0.732 1 87.25 32 SER B N 1
ATOM 1361 C CA . SER B 1 32 ? 3.494 5.301 1.508 1 87.25 32 SER B CA 1
ATOM 1362 C C . SER B 1 32 ? 3.617 4.844 2.957 1 87.25 32 SER B C 1
ATOM 1364 O O . SER B 1 32 ? 2.611 4.594 3.623 1 87.25 32 SER B O 1
ATOM 1366 N N . THR B 1 33 ? 4.883 4.828 3.432 1 85.56 33 THR B N 1
ATOM 1367 C CA . THR B 1 33 ? 5.113 4.371 4.797 1 85.56 33 THR B CA 1
ATOM 1368 C C . THR B 1 33 ? 4.77 5.465 5.801 1 85.56 33 THR B C 1
ATOM 1370 O O . THR B 1 33 ? 4.207 5.188 6.863 1 85.56 33 THR B O 1
ATOM 1373 N N . HIS B 1 34 ? 5.035 6.707 5.41 1 91.75 34 HIS B N 1
ATOM 1374 C CA . HIS B 1 34 ? 4.898 7.844 6.312 1 91.75 34 HIS B CA 1
ATOM 1375 C C . HIS B 1 34 ? 3.852 8.828 5.809 1 91.75 34 HIS B C 1
ATOM 1377 O O . HIS B 1 34 ? 3.285 8.641 4.727 1 91.75 34 HIS B O 1
ATOM 1383 N N . ASN B 1 35 ? 3.582 9.703 6.703 1 95.31 35 ASN B N 1
ATOM 1384 C CA . ASN B 1 35 ? 2.744 10.844 6.34 1 95.31 35 ASN B CA 1
ATOM 1385 C C . ASN B 1 35 ? 3.584 12.031 5.879 1 95.31 35 ASN B C 1
ATOM 1387 O O . ASN B 1 35 ? 4.629 12.32 6.461 1 95.31 35 ASN B O 1
ATOM 1391 N N . PHE B 1 36 ? 3.053 12.734 4.883 1 95.44 36 PHE B N 1
ATOM 1392 C CA . PHE B 1 36 ? 3.812 13.852 4.332 1 95.44 36 PHE B CA 1
ATOM 1393 C C . PHE B 1 36 ? 2.93 15.086 4.184 1 95.44 36 PHE B C 1
ATOM 1395 O O . PHE B 1 36 ? 1.74 14.969 3.883 1 95.44 36 PHE B O 1
ATOM 1402 N N . LEU B 1 37 ? 3.527 16.156 4.418 1 96.88 37 LEU B N 1
ATOM 1403 C CA . LEU B 1 37 ? 2.93 17.469 4.172 1 96.88 37 LEU B CA 1
ATOM 1404 C C . LEU B 1 37 ? 3.758 18.266 3.168 1 96.88 37 LEU B C 1
ATOM 1406 O O . LEU B 1 37 ? 4.988 18.281 3.246 1 96.88 37 LEU B O 1
ATOM 1410 N N . ASP B 1 38 ? 3.088 18.922 2.268 1 96.12 38 ASP B N 1
ATOM 1411 C CA . ASP B 1 38 ? 3.773 19.734 1.273 1 96.12 38 ASP B CA 1
ATOM 1412 C C . ASP B 1 38 ? 4.445 20.953 1.925 1 96.12 38 ASP B C 1
ATOM 1414 O O . ASP B 1 38 ? 3.828 21.641 2.73 1 96.12 38 ASP B O 1
ATOM 1418 N N . ILE B 1 39 ? 5.605 21.219 1.504 1 94.19 39 ILE B N 1
ATOM 1419 C CA . ILE B 1 39 ? 6.379 22.297 2.1 1 94.19 39 ILE B CA 1
ATOM 1420 C C . ILE B 1 39 ? 5.672 23.625 1.865 1 94.19 39 ILE B C 1
ATOM 1422 O O . ILE B 1 39 ? 5.625 24.484 2.756 1 94.19 39 ILE B O 1
ATOM 1426 N N . GLU B 1 40 ? 5.168 23.859 0.688 1 94.56 40 GLU B N 1
ATOM 1427 C CA . GLU B 1 40 ? 4.461 25.094 0.388 1 94.56 40 GLU B CA 1
ATOM 1428 C C . GLU B 1 40 ? 3.184 25.219 1.213 1 94.56 40 GLU B C 1
ATOM 1430 O O . GLU B 1 40 ? 2.834 26.312 1.672 1 94.56 40 GLU B O 1
ATOM 1435 N N . ALA B 1 41 ? 2.518 24.125 1.408 1 95.19 41 ALA B N 1
ATOM 1436 C CA . ALA B 1 41 ? 1.308 24.125 2.229 1 95.19 41 ALA B CA 1
ATOM 1437 C C . ALA B 1 41 ? 1.62 24.516 3.668 1 95.19 41 ALA B C 1
ATOM 1439 O O . ALA B 1 41 ? 0.829 25.203 4.312 1 95.19 41 ALA B O 1
ATOM 1440 N N . THR B 1 42 ? 2.732 24.062 4.191 1 94.56 42 THR B N 1
ATOM 1441 C CA . THR B 1 42 ? 3.107 24.375 5.562 1 94.56 42 THR B CA 1
ATOM 1442 C C . THR B 1 42 ? 3.252 25.891 5.742 1 94.56 42 THR B C 1
ATOM 1444 O O . THR B 1 42 ? 2.879 26.438 6.785 1 94.56 42 THR B O 1
ATOM 1447 N N . LYS B 1 43 ? 3.803 26.547 4.758 1 92.38 43 LYS B N 1
ATOM 1448 C CA . LYS B 1 43 ? 3.979 28 4.805 1 92.38 43 LYS B CA 1
ATOM 1449 C C . LYS B 1 43 ? 2.631 28.719 4.828 1 92.38 43 LYS B C 1
ATOM 1451 O O . LYS B 1 43 ? 2.42 29.625 5.629 1 92.38 43 LYS B O 1
ATOM 1456 N N . ILE B 1 44 ? 1.8 28.281 3.994 1 93.94 44 ILE B N 1
ATOM 1457 C CA . ILE B 1 44 ? 0.48 28.875 3.854 1 93.94 44 ILE B CA 1
ATOM 1458 C C . ILE B 1 44 ? -0.322 28.672 5.137 1 93.94 44 ILE B C 1
ATOM 1460 O O . ILE B 1 44 ? -1.022 29.578 5.59 1 93.94 44 ILE B O 1
ATOM 1464 N N . LEU B 1 45 ? -0.212 27.531 5.777 1 95.56 45 LEU B N 1
ATOM 1465 C CA . LEU B 1 45 ? -0.984 27.156 6.957 1 95.56 45 LEU B CA 1
ATOM 1466 C C . LEU B 1 45 ? -0.339 27.703 8.227 1 95.56 45 LEU B C 1
ATOM 1468 O O . LEU B 1 45 ? -0.973 27.75 9.281 1 95.56 45 LEU B O 1
ATOM 1472 N N . GLY B 1 46 ? 0.892 28.141 8.133 1 93.94 46 GLY B N 1
ATOM 1473 C CA . GLY B 1 46 ? 1.601 28.656 9.289 1 93.94 46 GLY B CA 1
ATOM 1474 C C . GLY B 1 46 ? 1.99 27.594 10.289 1 93.94 46 GLY B C 1
ATOM 1475 O O . GLY B 1 46 ? 1.84 27.781 11.5 1 93.94 46 GLY B O 1
ATOM 1476 N N . CYS B 1 47 ? 2.463 26.453 9.797 1 93.94 47 CYS B N 1
ATOM 1477 C CA . CYS B 1 47 ? 2.867 25.359 10.664 1 93.94 47 CYS B CA 1
ATOM 1478 C C . CYS B 1 47 ? 4.254 25.594 11.25 1 93.94 47 CYS B C 1
ATOM 1480 O O . CYS B 1 47 ? 5.098 26.234 10.609 1 93.94 47 CYS B O 1
ATOM 1482 N N . LYS B 1 48 ? 4.41 25.156 12.477 1 94.25 48 LYS B N 1
ATOM 1483 C CA . LYS B 1 48 ? 5.758 25.141 13.047 1 94.25 48 LYS B CA 1
ATOM 1484 C C . LYS B 1 48 ? 6.586 24 12.453 1 94.25 48 LYS B C 1
ATOM 1486 O O . LYS B 1 48 ? 6.207 22.828 12.555 1 94.25 48 LYS B O 1
ATOM 1491 N N . ILE B 1 49 ? 7.711 24.328 11.867 1 95.44 49 ILE B N 1
ATOM 1492 C CA . ILE B 1 49 ? 8.57 23.344 11.211 1 95.44 49 ILE B CA 1
ATOM 1493 C C . ILE B 1 49 ? 9.75 23.016 12.117 1 95.44 49 ILE B C 1
ATOM 1495 O O . ILE B 1 49 ? 10.383 23.906 12.688 1 95.44 49 ILE B O 1
ATOM 1499 N N . GLU B 1 50 ? 9.961 21.766 12.297 1 95.81 50 GLU B N 1
ATOM 1500 C CA . GLU B 1 50 ? 11.102 21.297 13.07 1 95.81 50 GLU B CA 1
ATOM 1501 C C . GLU B 1 50 ? 12.109 20.578 12.18 1 95.81 50 GLU B C 1
ATOM 1503 O O . GLU B 1 50 ? 11.734 19.844 11.273 1 95.81 50 GLU B O 1
ATOM 1508 N N . THR B 1 51 ? 13.375 20.859 12.477 1 94.12 51 THR B N 1
ATOM 1509 C CA . THR B 1 51 ? 14.43 20.156 11.758 1 94.12 51 THR B CA 1
ATOM 1510 C C . THR B 1 51 ? 14.602 18.734 12.305 1 94.12 51 THR B C 1
ATOM 1512 O O . THR B 1 51 ? 14.578 18.531 13.516 1 94.12 51 THR B O 1
ATOM 1515 N N . THR B 1 52 ? 14.656 17.781 11.359 1 91.31 52 THR B N 1
ATOM 1516 C CA . THR B 1 52 ? 14.867 16.391 11.734 1 91.31 52 THR B CA 1
ATOM 1517 C C . THR B 1 52 ? 16.094 15.82 11.031 1 91.31 52 THR B C 1
ATOM 1519 O O . THR B 1 52 ? 16.672 16.469 10.148 1 91.31 52 THR B O 1
ATOM 1522 N N . GLU B 1 53 ? 16.594 14.688 11.562 1 90.94 53 GLU B N 1
ATOM 1523 C CA . GLU B 1 53 ? 17.609 13.961 10.797 1 90.94 53 GLU B CA 1
ATOM 1524 C C . GLU B 1 53 ? 17.094 13.609 9.406 1 90.94 53 GLU B C 1
ATOM 1526 O O . GLU B 1 53 ? 15.922 13.273 9.234 1 90.94 53 GLU B O 1
ATOM 1531 N N . PRO B 1 54 ? 18.078 13.75 8.523 1 90 54 PRO B N 1
ATOM 1532 C CA . PRO B 1 54 ? 17.641 13.406 7.164 1 90 54 PRO B CA 1
ATOM 1533 C C . PRO B 1 54 ? 17.031 12.008 7.074 1 90 54 PRO B C 1
ATOM 1535 O O . PRO B 1 54 ? 17.547 11.07 7.68 1 90 54 PRO B O 1
ATOM 1538 N N . PHE B 1 55 ? 15.953 11.984 6.41 1 85.88 55 PHE B N 1
ATOM 1539 C CA . PHE B 1 55 ? 15.234 10.734 6.18 1 85.88 55 PHE B CA 1
ATOM 1540 C C . PHE B 1 55 ? 15.062 10.477 4.688 1 85.88 55 PHE B C 1
ATOM 1542 O O . PHE B 1 55 ? 14.531 11.32 3.963 1 85.88 55 PHE B O 1
ATOM 1549 N N . PRO B 1 56 ? 15.602 9.305 4.219 1 83.44 56 PRO B N 1
ATOM 1550 C CA . PRO B 1 56 ? 15.438 9.008 2.793 1 83.44 56 PRO B CA 1
ATOM 1551 C C . PRO B 1 56 ? 14.016 8.602 2.432 1 83.44 56 PRO B C 1
ATOM 1553 O O . PRO B 1 56 ? 13.375 7.844 3.17 1 83.44 56 PRO B O 1
ATOM 1556 N N . VAL B 1 57 ? 13.547 9.211 1.405 1 82.69 57 VAL B N 1
ATOM 1557 C CA . VAL B 1 57 ? 12.219 8.914 0.88 1 82.69 57 VAL B CA 1
ATOM 1558 C C . VAL B 1 57 ? 12.328 8.461 -0.572 1 82.69 57 VAL B C 1
ATOM 1560 O O . VAL B 1 57 ? 12.938 9.141 -1.399 1 82.69 57 VAL B O 1
ATOM 1563 N N . SER B 1 58 ? 11.812 7.23 -0.815 1 76 58 SER B N 1
ATOM 1564 C CA . SER B 1 58 ? 11.742 6.777 -2.201 1 76 58 SER B CA 1
ATOM 1565 C C . SER B 1 58 ? 10.5 7.328 -2.895 1 76 58 SER B C 1
ATOM 1567 O O . SER B 1 58 ? 9.383 7.211 -2.375 1 76 58 SER B O 1
ATOM 1569 N N . VAL B 1 59 ? 10.758 8 -4.09 1 71.94 59 VAL B N 1
ATOM 1570 C CA . VAL B 1 59 ? 9.625 8.578 -4.805 1 71.94 59 VAL B CA 1
ATOM 1571 C C . VAL B 1 59 ? 9.336 7.766 -6.062 1 71.94 59 VAL B C 1
ATOM 1573 O O . VAL B 1 59 ? 10.164 6.957 -6.488 1 71.94 59 VAL B O 1
ATOM 1576 N N . ALA B 1 60 ? 8.117 7.871 -6.605 1 61.59 60 ALA B N 1
ATOM 1577 C CA . ALA B 1 60 ? 7.578 7.039 -7.676 1 61.59 60 ALA B CA 1
ATOM 1578 C C . ALA B 1 60 ? 8.5 7.047 -8.891 1 61.59 60 ALA B C 1
ATOM 1580 O O . ALA B 1 60 ? 8.531 6.078 -9.656 1 61.59 60 ALA B O 1
ATOM 1581 N N . ASP B 1 61 ? 9.289 8.023 -8.977 1 61.28 61 ASP B N 1
ATOM 1582 C CA . ASP B 1 61 ? 10.125 8.102 -10.172 1 61.28 61 ASP B CA 1
ATOM 1583 C C . ASP B 1 61 ? 11.422 7.316 -9.977 1 61.28 61 ASP B C 1
ATOM 1585 O O . ASP B 1 61 ? 12.281 7.305 -10.859 1 61.28 61 ASP B O 1
ATOM 1589 N N . GLY B 1 62 ? 11.516 6.676 -8.875 1 65.62 62 GLY B N 1
ATOM 1590 C CA . GLY B 1 62 ? 12.688 5.84 -8.641 1 65.62 62 GLY B CA 1
ATOM 1591 C C . GLY B 1 62 ? 13.812 6.578 -7.941 1 65.62 62 GLY B C 1
ATOM 1592 O O . GLY B 1 62 ? 14.82 5.969 -7.562 1 65.62 62 GLY B O 1
ATOM 1593 N N . ASN B 1 63 ? 13.602 7.828 -7.77 1 70.25 63 ASN B N 1
ATOM 1594 C CA . ASN B 1 63 ? 14.641 8.609 -7.113 1 70.25 63 ASN B CA 1
ATOM 1595 C C . ASN B 1 63 ? 14.445 8.648 -5.602 1 70.25 63 ASN B C 1
ATOM 1597 O O . ASN B 1 63 ? 13.383 8.281 -5.102 1 70.25 63 ASN B O 1
ATOM 1601 N N . LYS B 1 64 ? 15.602 8.852 -4.969 1 76.62 64 LYS B N 1
ATOM 1602 C CA . LYS B 1 64 ? 15.547 9.078 -3.527 1 76.62 64 LYS B CA 1
ATOM 1603 C C . LYS B 1 64 ? 15.609 10.57 -3.203 1 76.62 64 LYS B C 1
ATOM 1605 O O . LYS B 1 64 ? 16.375 11.312 -3.824 1 76.62 64 LYS B O 1
ATOM 1610 N N . ARG B 1 65 ? 14.68 10.891 -2.354 1 80.88 65 ARG B N 1
ATOM 1611 C CA . ARG B 1 65 ? 14.695 12.234 -1.777 1 80.88 65 ARG B CA 1
ATOM 1612 C C . ARG B 1 65 ? 14.891 12.18 -0.266 1 80.88 65 ARG B C 1
ATOM 1614 O O . ARG B 1 65 ? 14.734 11.117 0.345 1 80.88 65 ARG B O 1
ATOM 1621 N N . TYR B 1 66 ? 15.398 13.305 0.22 1 87.31 66 TYR B N 1
ATOM 1622 C CA . TYR B 1 66 ? 15.57 13.367 1.667 1 87.31 66 TYR B CA 1
ATOM 1623 C C . TYR B 1 66 ? 14.664 14.422 2.283 1 87.31 66 TYR B C 1
ATOM 1625 O O . TYR B 1 66 ? 14.508 15.516 1.733 1 87.31 66 TYR B O 1
ATOM 1633 N N . SER B 1 67 ? 13.992 14 3.273 1 90.44 67 SER B N 1
ATOM 1634 C CA . SER B 1 67 ? 13.281 14.953 4.121 1 90.44 67 SER B CA 1
ATOM 1635 C C . SER B 1 67 ? 14.055 15.242 5.398 1 90.44 67 SER B C 1
ATOM 1637 O O . SER B 1 67 ? 14.523 14.32 6.07 1 90.44 67 SER B O 1
ATOM 1639 N N . ASN B 1 68 ? 14.227 16.562 5.672 1 93.94 68 ASN B N 1
ATOM 1640 C CA . ASN B 1 68 ? 14.961 16.953 6.875 1 93.94 68 ASN B CA 1
ATOM 1641 C C . ASN B 1 68 ? 14.125 17.859 7.773 1 93.94 68 ASN B C 1
ATOM 1643 O O . ASN B 1 68 ? 14.672 18.594 8.602 1 93.94 68 ASN B O 1
ATOM 1647 N N . SER B 1 69 ? 12.93 17.812 7.555 1 95.62 69 SER B N 1
ATOM 1648 C CA . SER B 1 69 ? 12.023 18.656 8.336 1 95.62 69 SER B CA 1
ATOM 1649 C C . SER B 1 69 ? 10.68 17.969 8.555 1 95.62 69 SER B C 1
ATOM 1651 O O . SER B 1 69 ? 10.328 17.031 7.828 1 95.62 69 SER B O 1
ATOM 1653 N N . GLY B 1 70 ? 10.047 18.344 9.656 1 96.62 70 GLY B N 1
ATOM 1654 C CA . GLY B 1 70 ? 8.75 17.781 10.008 1 96.62 70 GLY B CA 1
ATOM 1655 C C . GLY B 1 70 ? 7.852 18.766 10.742 1 96.62 70 GLY B C 1
ATOM 1656 O O . GLY B 1 70 ? 8.289 19.859 11.117 1 96.62 70 GLY B O 1
ATOM 1657 N N . CYS B 1 71 ? 6.633 18.469 10.766 1 96.69 71 CYS B N 1
ATOM 1658 C CA . CYS B 1 71 ? 5.613 19.156 11.555 1 96.69 71 CYS B CA 1
ATOM 1659 C C . CYS B 1 71 ? 4.934 18.188 12.516 1 96.69 71 CYS B C 1
ATOM 1661 O O . CYS B 1 71 ? 4.223 17.266 12.094 1 96.69 71 CYS B O 1
ATOM 1663 N N . LYS B 1 72 ? 5.137 18.375 13.789 1 96 72 LYS B N 1
ATOM 1664 C CA . LYS B 1 72 ? 4.582 17.469 14.797 1 96 72 LYS B CA 1
ATOM 1665 C C . LYS B 1 72 ? 3.148 17.859 15.148 1 96 72 LYS B C 1
ATOM 1667 O O . LYS B 1 72 ? 2.812 19.047 15.188 1 96 72 LYS B O 1
ATOM 1672 N N . ARG B 1 73 ? 2.383 16.797 15.406 1 96.56 73 ARG B N 1
ATOM 1673 C CA . ARG B 1 73 ? 1.014 16.953 15.891 1 96.56 73 ARG B CA 1
ATOM 1674 C C . ARG B 1 73 ? 0.213 17.875 14.977 1 96.56 73 ARG B C 1
ATOM 1676 O O . ARG B 1 73 ? -0.432 18.812 15.445 1 96.56 73 ARG B O 1
ATOM 1683 N N . PHE B 1 74 ? 0.441 17.672 13.672 1 97.75 74 PHE B N 1
ATOM 1684 C CA . PHE B 1 74 ? -0.366 18.406 12.703 1 97.75 74 PHE B CA 1
ATOM 1685 C C . PHE B 1 74 ? -1.827 17.969 12.789 1 97.75 74 PHE B C 1
ATOM 1687 O O . PHE B 1 74 ? -2.131 16.781 12.797 1 97.75 74 PHE B O 1
ATOM 1694 N N . SER B 1 75 ? -2.703 18.984 12.844 1 97.94 75 SER B N 1
ATOM 1695 C CA . SER B 1 75 ? -4.129 18.703 12.984 1 97.94 75 SER B CA 1
ATOM 1696 C C . SER B 1 75 ? -4.898 19.094 11.734 1 97.94 75 SER B C 1
ATOM 1698 O O . SER B 1 75 ? -4.641 20.141 11.141 1 97.94 75 SER B O 1
ATOM 1700 N N . TRP B 1 76 ? -5.855 18.266 11.312 1 97.56 76 TRP B N 1
ATOM 1701 C CA . TRP B 1 76 ? -6.754 18.562 10.195 1 97.56 76 TRP B CA 1
ATOM 1702 C C . TRP B 1 76 ? -8.133 17.953 10.43 1 97.56 76 TRP B C 1
ATOM 1704 O O . TRP B 1 76 ? -8.305 17.125 11.32 1 97.56 76 TRP B O 1
ATOM 1714 N N . ARG B 1 77 ? -9.039 18.438 9.711 1 96.56 77 ARG B N 1
ATOM 1715 C CA . ARG B 1 77 ? -10.406 17.906 9.742 1 96.56 77 ARG B CA 1
ATOM 1716 C C . ARG B 1 77 ? -10.789 17.297 8.398 1 96.56 77 ARG B C 1
ATOM 1718 O O . ARG B 1 77 ? -10.453 17.844 7.344 1 96.56 77 ARG B O 1
ATOM 1725 N N . MET B 1 78 ? -11.406 16.125 8.492 1 94.69 78 MET B N 1
ATOM 1726 C CA . MET B 1 78 ? -11.875 15.414 7.305 1 94.69 78 MET B CA 1
ATOM 1727 C C . MET B 1 78 ? -13.227 14.758 7.559 1 94.69 78 MET B C 1
ATOM 1729 O O . MET B 1 78 ? -13.352 13.922 8.453 1 94.69 78 MET B O 1
ATOM 1733 N N . GLN B 1 79 ? -14.25 15.164 6.801 1 92.31 79 GLN B N 1
ATOM 1734 C CA . GLN B 1 79 ? -15.602 14.633 6.898 1 92.31 79 GLN B CA 1
ATOM 1735 C C . GLN B 1 79 ? -16.094 14.656 8.336 1 92.31 79 GLN B C 1
ATOM 1737 O O . GLN B 1 79 ? -16.609 13.656 8.844 1 92.31 79 GLN B O 1
ATOM 1742 N N . GLY B 1 80 ? -15.812 15.672 9.031 1 90 80 GLY B N 1
ATOM 1743 C CA . GLY B 1 80 ? -16.375 15.938 10.344 1 90 80 GLY B CA 1
ATOM 1744 C C . GLY B 1 80 ? -15.547 15.344 11.477 1 90 80 GLY B C 1
ATOM 1745 O O . GLY B 1 80 ? -15.883 15.531 12.648 1 90 80 GLY B O 1
ATOM 1746 N N . VAL B 1 81 ? -14.469 14.695 11.133 1 94.88 81 VAL B N 1
ATOM 1747 C CA . VAL B 1 81 ? -13.625 14.078 12.148 1 94.88 81 VAL B CA 1
ATOM 1748 C C . VAL B 1 81 ? -12.281 14.812 12.219 1 94.88 81 VAL B C 1
ATOM 1750 O O . VAL B 1 81 ? -11.711 15.172 11.188 1 94.88 81 VAL B O 1
ATOM 1753 N N . ASN B 1 82 ? -11.789 14.992 13.445 1 95.94 82 ASN B N 1
ATOM 1754 C CA . ASN B 1 82 ? -10.477 15.609 13.656 1 95.94 82 ASN B CA 1
ATOM 1755 C C . ASN B 1 82 ? -9.383 14.555 13.797 1 95.94 82 ASN B C 1
ATOM 1757 O O . ASN B 1 82 ? -9.555 13.555 14.492 1 95.94 82 ASN B O 1
ATOM 1761 N N . PHE B 1 83 ? -8.328 14.828 13.07 1 97.38 83 PHE B N 1
ATO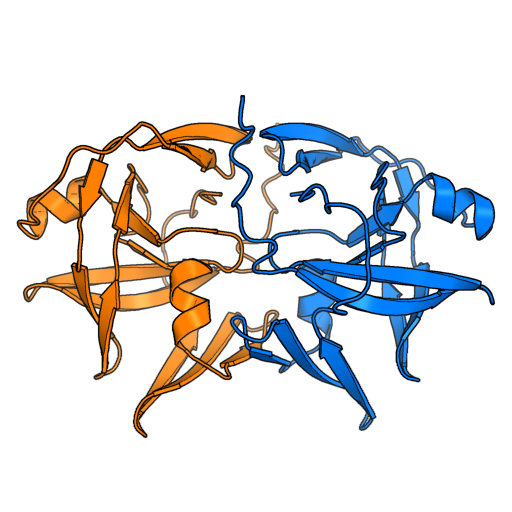M 1762 C CA . PHE B 1 83 ? -7.168 13.945 13.133 1 97.38 83 PHE B CA 1
ATOM 1763 C C . PHE B 1 83 ? -5.922 14.719 13.562 1 97.38 83 PHE B C 1
ATOM 1765 O O . PHE B 1 83 ? -5.883 15.945 13.453 1 97.38 83 PHE B O 1
ATOM 1772 N N . VAL B 1 84 ? -4.965 13.953 14.133 1 97.94 84 VAL B N 1
ATOM 1773 C CA . VAL B 1 84 ? -3.65 14.492 14.469 1 97.94 84 VAL B CA 1
ATOM 1774 C C . VAL B 1 84 ? -2.572 13.469 14.102 1 97.94 84 VAL B C 1
ATOM 1776 O O . VAL B 1 84 ? -2.729 12.273 14.359 1 97.94 84 VAL B O 1
ATOM 1779 N N . ALA B 1 85 ? -1.586 13.969 13.484 1 97.81 85 ALA B N 1
ATOM 1780 C CA . ALA B 1 85 ? -0.457 13.086 13.18 1 97.81 85 ALA B CA 1
ATOM 1781 C C . ALA B 1 85 ? 0.821 13.898 12.961 1 97.81 85 ALA B C 1
ATOM 1783 O O . ALA B 1 85 ? 0.767 15.102 12.711 1 97.81 85 ALA B O 1
ATOM 1784 N N . ASP B 1 86 ? 1.954 13.227 13.117 1 97 86 ASP B N 1
ATOM 1785 C CA . ASP B 1 86 ? 3.227 13.828 12.719 1 97 86 ASP B CA 1
ATOM 1786 C C . ASP B 1 86 ? 3.422 13.75 11.211 1 97 86 ASP B C 1
ATOM 1788 O O . ASP B 1 86 ? 3.094 12.734 10.586 1 97 86 ASP B O 1
ATOM 1792 N N . MET B 1 87 ? 3.984 14.836 10.68 1 97.19 87 MET B N 1
ATOM 1793 C CA . MET B 1 87 ? 4.18 14.93 9.234 1 97.19 87 MET B CA 1
ATOM 1794 C C . MET B 1 87 ? 5.645 15.172 8.898 1 97.19 87 MET B C 1
ATOM 1796 O O . MET B 1 87 ? 6.324 15.945 9.578 1 97.19 87 MET B O 1
ATOM 1800 N N . MET B 1 88 ? 6.078 14.445 7.879 1 96.31 88 MET B N 1
ATOM 1801 C CA . MET B 1 88 ? 7.336 14.82 7.234 1 96.31 88 MET B CA 1
ATOM 1802 C C . MET B 1 88 ? 7.09 15.797 6.09 1 96.31 88 MET B C 1
ATOM 1804 O O . MET B 1 88 ? 6.047 15.742 5.434 1 96.31 88 MET B O 1
ATOM 1808 N N . LEU B 1 89 ? 8.109 16.656 5.852 1 95.88 89 LEU B N 1
ATOM 1809 C CA . LEU B 1 89 ? 7.902 17.688 4.828 1 95.88 89 LEU B CA 1
ATOM 1810 C C . LEU B 1 89 ? 8.633 17.312 3.539 1 95.88 89 LEU B C 1
ATOM 1812 O O . LEU B 1 89 ? 9.797 16.922 3.572 1 95.88 89 LEU B O 1
ATOM 1816 N N . LEU B 1 90 ? 7.906 17.422 2.438 1 93.06 90 LEU B N 1
ATOM 1817 C CA . LEU B 1 90 ? 8.438 17.203 1.098 1 93.06 90 LEU B CA 1
ATOM 1818 C C . LEU B 1 90 ? 7.695 18.047 0.071 1 93.06 90 LEU B C 1
ATOM 1820 O O . LEU B 1 90 ? 6.516 18.359 0.251 1 93.06 90 LEU B O 1
ATOM 1824 N N . PRO B 1 91 ? 8.43 18.438 -0.982 1 91.31 91 PRO B N 1
ATOM 1825 C CA . PRO B 1 91 ? 7.652 19 -2.094 1 91.31 91 PRO B CA 1
ATOM 1826 C C . PRO B 1 91 ? 6.777 17.953 -2.785 1 91.31 91 PRO B C 1
ATOM 1828 O O . PRO B 1 91 ? 7.289 17.094 -3.506 1 91.31 91 PRO B O 1
ATOM 1831 N N . LEU B 1 92 ? 5.539 18.016 -2.584 1 88.62 92 LEU B N 1
ATOM 1832 C CA . LEU B 1 92 ? 4.648 16.969 -3.1 1 88.62 92 LEU B CA 1
ATOM 1833 C C . LEU B 1 92 ? 4.125 17.344 -4.48 1 88.62 92 LEU B C 1
ATOM 1835 O O . LEU B 1 92 ? 3.871 16.469 -5.309 1 88.62 92 LEU B O 1
ATOM 1839 N N . GLY B 1 93 ? 3.979 18.719 -4.82 1 80.56 93 GLY B N 1
ATOM 1840 C CA . GLY B 1 93 ? 3.6 19.25 -6.121 1 80.56 93 GLY B CA 1
ATOM 1841 C C . GLY B 1 93 ? 2.133 19.047 -6.445 1 80.56 93 GLY B C 1
ATOM 1842 O O . GLY B 1 93 ? 1.492 19.906 -7.035 1 80.56 93 GLY B O 1
ATOM 1843 N N . GLY B 1 94 ? 1.403 17.906 -6.152 1 84.75 94 GLY B N 1
ATOM 1844 C CA . GLY B 1 94 ? 0.061 17.609 -6.617 1 84.75 94 GLY B CA 1
ATOM 1845 C C . GLY B 1 94 ? -0.945 17.453 -5.492 1 84.75 94 GLY B C 1
ATOM 1846 O O . GLY B 1 94 ? -2.135 17.25 -5.738 1 84.75 94 GLY B O 1
ATOM 1847 N N . CYS B 1 95 ? -0.528 17.688 -4.406 1 92.81 95 CYS B N 1
ATOM 1848 C CA . CYS B 1 95 ? -1.389 17.594 -3.23 1 92.81 95 CYS B CA 1
ATOM 1849 C C . CYS B 1 95 ? -0.763 18.312 -2.039 1 92.81 95 CYS B C 1
ATOM 1851 O O . CYS B 1 95 ? 0.395 18.719 -2.1 1 92.81 95 CYS B O 1
ATOM 1853 N N . ASP B 1 96 ? -1.642 18.547 -1.047 1 96.25 96 ASP B N 1
ATOM 1854 C CA . ASP B 1 96 ? -1.166 19.234 0.145 1 96.25 96 ASP B CA 1
ATOM 1855 C C . ASP B 1 96 ? -0.638 18.25 1.183 1 96.25 96 ASP B C 1
ATOM 1857 O O . ASP B 1 96 ? 0.221 18.594 1.996 1 96.25 96 ASP B O 1
ATOM 1861 N N . MET B 1 97 ? -1.18 17.047 1.11 1 96.56 97 MET B N 1
ATOM 1862 C CA . MET B 1 97 ? -0.917 16.094 2.176 1 96.56 97 MET B CA 1
ATOM 1863 C C . MET B 1 97 ? -1.027 14.656 1.656 1 96.56 97 MET B C 1
ATOM 1865 O O . MET B 1 97 ? -1.907 14.352 0.851 1 96.56 97 MET B O 1
ATOM 1869 N N . VAL B 1 98 ? -0.118 13.797 2.084 1 94.69 98 VAL B N 1
ATOM 1870 C CA . VAL B 1 98 ? -0.193 12.359 1.831 1 94.69 98 VAL B CA 1
ATOM 1871 C C . VAL B 1 98 ? -0.291 11.609 3.154 1 94.69 98 VAL B C 1
ATOM 1873 O O . VAL B 1 98 ? 0.537 11.797 4.047 1 94.69 98 VAL B O 1
ATOM 1876 N N . LEU B 1 99 ? -1.338 10.859 3.27 1 96 99 LEU B N 1
ATOM 1877 C CA . LEU B 1 99 ? -1.506 9.984 4.422 1 96 99 LEU B CA 1
ATOM 1878 C C . LEU B 1 99 ? -1.115 8.555 4.078 1 96 99 LEU B C 1
ATOM 1880 O O . LEU B 1 99 ? -1.694 7.949 3.17 1 96 99 LEU B O 1
ATOM 1884 N N . GLY B 1 100 ? -0.093 8.023 4.777 1 93.06 100 GLY B N 1
ATOM 1885 C CA . GLY B 1 100 ? 0.404 6.68 4.527 1 93.06 100 GLY B CA 1
ATOM 1886 C C . GLY B 1 100 ? -0.005 5.684 5.598 1 93.06 100 GLY B C 1
ATOM 1887 O O . GLY B 1 100 ? -0.977 5.906 6.324 1 93.06 100 GLY B O 1
ATOM 1888 N N . VAL B 1 101 ? 0.784 4.648 5.688 1 92.69 101 VAL B N 1
ATOM 1889 C CA . VAL B 1 101 ? 0.508 3.508 6.559 1 92.69 101 VAL B CA 1
ATOM 1890 C C . VAL B 1 101 ? 0.562 3.949 8.016 1 92.69 101 VAL B C 1
ATOM 1892 O O . VAL B 1 101 ? -0.209 3.465 8.852 1 92.69 101 VAL B O 1
ATOM 1895 N N . GLN B 1 102 ? 1.431 4.883 8.367 1 93.06 102 GLN B N 1
ATOM 1896 C CA . GLN B 1 102 ? 1.549 5.402 9.727 1 93.06 102 GLN B CA 1
ATOM 1897 C C . GLN B 1 102 ? 0.212 5.941 10.227 1 93.06 102 GLN B C 1
ATOM 1899 O O . GLN B 1 102 ? -0.102 5.828 11.414 1 93.06 102 GLN B O 1
ATOM 1904 N N . TRP B 1 103 ? -0.511 6.504 9.383 1 96.06 103 TRP B N 1
ATOM 1905 C CA . TRP B 1 103 ? -1.839 6.996 9.734 1 96.06 103 TRP B CA 1
ATOM 1906 C C . TRP B 1 103 ? -2.873 5.879 9.648 1 96.06 103 TRP B C 1
ATOM 1908 O O . TRP B 1 103 ? -3.736 5.758 10.523 1 96.06 103 TRP B O 1
ATOM 1918 N N . LEU B 1 104 ? -2.818 5 8.688 1 94.88 104 LEU B N 1
ATOM 1919 C CA . LEU B 1 104 ? -3.785 3.934 8.461 1 94.88 104 LEU B CA 1
ATOM 1920 C C . LEU B 1 104 ? -3.838 2.982 9.656 1 94.88 104 LEU B C 1
ATOM 1922 O O . LEU B 1 104 ? -4.898 2.443 9.977 1 94.88 104 LEU B O 1
ATOM 1926 N N . ILE B 1 105 ? -2.73 2.84 10.352 1 94.38 105 ILE B N 1
ATOM 1927 C CA . ILE B 1 105 ? -2.645 1.927 11.484 1 94.38 105 ILE B CA 1
ATOM 1928 C C . ILE B 1 105 ? -3.533 2.428 12.625 1 94.38 105 ILE B C 1
ATOM 1930 O O . ILE B 1 105 ? -3.961 1.648 13.477 1 94.38 105 ILE B O 1
ATOM 1934 N N . THR B 1 106 ? -3.854 3.674 12.609 1 95.44 106 THR B N 1
ATOM 1935 C CA . THR B 1 106 ? -4.586 4.273 13.719 1 95.44 106 THR B CA 1
ATOM 1936 C C . THR B 1 106 ? -6.09 4.141 13.508 1 95.44 106 THR B C 1
ATOM 1938 O O . THR B 1 106 ? -6.879 4.469 14.398 1 95.44 106 THR B O 1
ATOM 1941 N N . LEU B 1 107 ? -6.605 3.557 12.414 1 95.56 107 LEU B N 1
ATOM 1942 C CA . LEU B 1 107 ? -8.008 3.678 12.031 1 95.56 107 LEU B CA 1
ATOM 1943 C C . LEU B 1 107 ? -8.789 2.428 12.43 1 95.56 107 LEU B C 1
ATOM 1945 O O . LEU B 1 107 ? -10.016 2.412 12.359 1 95.56 107 LEU B O 1
ATOM 1949 N N . GLY B 1 108 ? -8.102 1.387 12.852 1 94.44 108 GLY B N 1
ATOM 1950 C CA . GLY B 1 108 ? -8.789 0.13 13.086 1 94.44 108 GLY B CA 1
ATOM 1951 C C . GLY B 1 108 ? -9.195 -0.579 11.812 1 94.44 108 GLY B C 1
ATOM 1952 O O . GLY B 1 108 ? -8.398 -0.685 10.875 1 94.44 108 GLY B O 1
ATOM 1953 N N . ASP B 1 109 ? -10.477 -1.142 11.766 1 95.88 109 ASP B N 1
ATOM 1954 C CA . ASP B 1 109 ? -10.938 -1.862 10.586 1 95.88 109 ASP B CA 1
ATOM 1955 C C . ASP B 1 109 ? -11.359 -0.896 9.484 1 95.88 109 ASP B C 1
ATOM 1957 O O . ASP B 1 109 ? -12.109 0.052 9.727 1 95.88 109 ASP B O 1
ATOM 1961 N N . ILE B 1 110 ? -10.891 -1.134 8.352 1 96.38 110 ILE B N 1
ATOM 1962 C CA . ILE B 1 110 ? -11.195 -0.329 7.176 1 96.38 110 ILE B CA 1
ATOM 1963 C C . ILE B 1 110 ? -11.805 -1.213 6.09 1 96.38 110 ILE B C 1
ATOM 1965 O O . ILE B 1 110 ? -11.305 -2.309 5.82 1 96.38 110 ILE B O 1
ATOM 1969 N N . SER B 1 111 ? -12.891 -0.791 5.574 1 96.56 111 SER B N 1
ATOM 1970 C CA . SER B 1 111 ? -13.391 -1.404 4.348 1 96.56 111 SER B CA 1
ATOM 1971 C C . SER B 1 111 ? -12.766 -0.757 3.113 1 96.56 111 SER B C 1
ATOM 1973 O O . SER B 1 111 ? -12.906 0.451 2.906 1 96.56 111 SER B O 1
ATOM 1975 N N . TRP B 1 112 ? -12.07 -1.572 2.27 1 94.56 112 TRP B N 1
ATOM 1976 C CA . TRP B 1 112 ? -11.328 -1.065 1.119 1 94.56 112 TRP B CA 1
ATOM 1977 C C . TRP B 1 112 ? -11.75 -1.782 -0.158 1 94.56 112 TRP B C 1
ATOM 1979 O O . TRP B 1 112 ? -11.953 -3 -0.158 1 94.56 112 TRP B O 1
ATOM 1989 N N . ASN B 1 113 ? -11.953 -1.012 -1.17 1 94.5 113 ASN B N 1
ATOM 1990 C CA . ASN B 1 113 ? -12.117 -1.543 -2.52 1 94.5 113 ASN B CA 1
ATOM 1991 C C . ASN B 1 113 ? -11.086 -0.955 -3.482 1 94.5 113 ASN B C 1
ATOM 1993 O O . ASN B 1 113 ? -11.195 0.206 -3.881 1 94.5 113 ASN B O 1
ATOM 1997 N N . PHE B 1 114 ? -10.117 -1.734 -3.906 1 92.12 114 PHE B N 1
ATOM 1998 C CA . PHE B 1 114 ? -8.992 -1.24 -4.691 1 92.12 114 PHE B CA 1
ATOM 1999 C C . PHE B 1 114 ? -9.406 -0.982 -6.133 1 92.12 114 PHE B C 1
ATOM 2001 O O . PHE B 1 114 ? -8.789 -0.172 -6.828 1 92.12 114 PHE B O 1
ATOM 2008 N N . ASP B 1 115 ? -10.422 -1.652 -6.562 1 91.12 115 ASP B N 1
ATOM 2009 C CA . ASP B 1 115 ? -10.93 -1.44 -7.914 1 91.12 115 ASP B CA 1
ATOM 2010 C C . ASP B 1 115 ? -11.672 -0.112 -8.016 1 91.12 115 ASP B C 1
ATOM 2012 O O . ASP B 1 115 ? -11.414 0.681 -8.93 1 91.12 115 ASP B O 1
ATOM 2016 N N . LYS B 1 116 ? -12.469 0.144 -7.02 1 91.19 116 LYS B N 1
ATOM 2017 C CA . LYS B 1 116 ? -13.289 1.348 -7.023 1 91.19 116 LYS B CA 1
ATOM 2018 C C . LYS B 1 116 ? -12.57 2.512 -6.352 1 91.19 116 LYS B C 1
ATOM 2020 O O . LYS B 1 116 ? -13.078 3.637 -6.336 1 91.19 116 LYS B O 1
ATOM 2025 N N . LEU B 1 117 ? -11.43 2.248 -5.746 1 91.12 117 LEU B N 1
ATOM 2026 C CA . LEU B 1 117 ? -10.672 3.25 -5 1 91.12 117 LEU B CA 1
ATOM 2027 C C . LEU B 1 117 ? -11.555 3.93 -3.957 1 91.12 117 LEU B C 1
ATOM 2029 O O . LEU B 1 117 ? -11.664 5.156 -3.936 1 91.12 117 LEU B O 1
ATOM 2033 N N . ARG B 1 118 ? -12.031 3.104 -3.096 1 93.69 118 ARG B N 1
ATOM 2034 C CA . ARG B 1 118 ? -12.906 3.547 -2.016 1 93.69 118 ARG B CA 1
ATOM 2035 C C . ARG B 1 118 ? -12.453 2.977 -0.675 1 93.69 118 ARG B C 1
ATOM 2037 O O . ARG B 1 118 ? -11.992 1.835 -0.604 1 93.69 118 ARG B O 1
ATOM 2044 N N . MET B 1 119 ? -12.602 3.795 0.265 1 94.62 119 MET B N 1
ATOM 2045 C CA . MET B 1 119 ? -12.336 3.348 1.63 1 94.62 119 MET B CA 1
ATOM 2046 C C . MET B 1 119 ? -13.414 3.857 2.586 1 94.62 119 MET B C 1
ATOM 2048 O O . MET B 1 119 ? -13.977 4.934 2.379 1 94.62 119 MET B O 1
ATOM 2052 N N . GLU B 1 120 ? -13.672 3.09 3.57 1 96 120 GLU B N 1
ATOM 2053 C CA . GLU B 1 120 ? -14.594 3.469 4.637 1 96 120 GLU B CA 1
ATOM 2054 C C . GLU B 1 120 ? -14.109 2.951 5.988 1 96 120 GLU B C 1
ATOM 2056 O O . GLU B 1 120 ? -13.633 1.82 6.094 1 96 120 GLU B O 1
ATOM 2061 N N . PHE B 1 121 ? -14.25 3.785 6.945 1 95.81 121 PHE B N 1
ATOM 2062 C CA . PHE B 1 121 ? -13.969 3.377 8.32 1 95.81 121 PHE B CA 1
ATOM 2063 C C . PHE B 1 121 ? -14.805 4.188 9.305 1 95.81 121 PHE B C 1
ATOM 2065 O O . PHE B 1 121 ? -15.477 5.145 8.914 1 95.81 121 PHE B O 1
ATOM 2072 N N . CYS B 1 122 ? -14.812 3.693 10.531 1 93.12 122 CYS B N 1
ATOM 2073 C CA . CYS B 1 122 ? -15.578 4.355 11.578 1 93.12 122 CYS B CA 1
ATOM 2074 C C . CYS B 1 122 ? -14.688 4.73 12.758 1 93.12 122 CYS B C 1
ATOM 2076 O O . CYS B 1 122 ? -13.898 3.91 13.219 1 93.12 122 CYS B O 1
ATOM 2078 N N . LEU B 1 123 ? -14.758 5.996 13.086 1 89.88 123 LEU B N 1
ATOM 2079 C CA . LEU B 1 123 ? -14.07 6.48 14.273 1 89.88 123 LEU B CA 1
ATOM 2080 C C . LEU B 1 123 ? -15.047 7.164 15.227 1 89.88 123 LEU B C 1
ATOM 2082 O O . LEU B 1 123 ? -15.734 8.109 14.844 1 89.88 123 LEU B O 1
ATOM 2086 N N . GLU B 1 124 ? -15.109 6.676 16.391 1 84.12 124 GLU B N 1
ATOM 2087 C CA . GLU B 1 124 ? -15.992 7.234 17.406 1 84.12 124 GLU B CA 1
ATOM 2088 C C . GLU B 1 124 ? -17.422 7.367 16.875 1 84.12 124 GLU B C 1
ATOM 2090 O O . GLU B 1 124 ? -18.047 8.422 17.031 1 84.12 124 GLU B O 1
ATOM 2095 N N . GLY B 1 125 ? -17.844 6.438 16.203 1 85.81 125 GLY B N 1
ATOM 2096 C CA . GLY B 1 125 ? -19.219 6.387 15.727 1 85.81 125 GLY B CA 1
ATOM 2097 C C . GLY B 1 125 ? -19.438 7.18 14.445 1 85.81 125 GLY B C 1
ATOM 2098 O O . GLY B 1 125 ? -20.547 7.215 13.914 1 85.81 125 GLY B O 1
ATOM 2099 N N . GLN B 1 126 ? -18.438 7.875 13.961 1 90.31 126 GLN B N 1
ATOM 2100 C CA . GLN B 1 126 ? -18.531 8.648 12.734 1 90.31 126 GLN B CA 1
ATOM 2101 C C . GLN B 1 126 ? -17.922 7.898 11.555 1 90.31 126 GLN B C 1
ATOM 2103 O O . GLN B 1 126 ? -16.781 7.426 11.641 1 90.31 126 GLN B O 1
ATOM 2108 N N . LYS B 1 127 ? -18.703 7.836 10.523 1 91.06 127 LYS B N 1
ATOM 2109 C CA . LYS B 1 127 ? -18.234 7.168 9.312 1 91.06 127 LYS B CA 1
ATOM 2110 C C . LYS B 1 127 ? -17.469 8.125 8.414 1 91.06 127 LYS B C 1
ATOM 2112 O O . LYS B 1 127 ? -17.906 9.258 8.18 1 91.06 127 LYS B O 1
ATOM 2117 N N . VAL B 1 128 ? -16.281 7.684 7.98 1 92.81 128 VAL B N 1
ATOM 2118 C CA . VAL B 1 128 ? -15.461 8.445 7.043 1 92.81 128 VAL B CA 1
ATOM 2119 C C . VAL B 1 128 ? -15.281 7.652 5.75 1 92.81 128 VAL B C 1
ATOM 2121 O O . VAL B 1 128 ? -15.016 6.449 5.781 1 92.81 128 VAL B O 1
ATOM 2124 N N . GLU B 1 129 ? -15.453 8.359 4.633 1 92.44 129 GLU B N 1
ATOM 2125 C CA . GLU B 1 129 ? -15.359 7.695 3.336 1 92.44 129 GLU B CA 1
ATOM 2126 C C . GLU B 1 129 ? -14.453 8.477 2.383 1 92.44 129 GLU B C 1
ATOM 2128 O O . GLU B 1 129 ? -14.445 9.711 2.398 1 92.44 129 GLU B O 1
ATOM 2133 N N . GLY B 1 130 ? -13.609 7.742 1.725 1 89.75 130 GLY B N 1
ATOM 2134 C CA . GLY B 1 130 ? -12.812 8.312 0.654 1 89.75 130 GLY B CA 1
ATOM 2135 C C . GLY B 1 130 ? -13 7.602 -0.675 1 89.75 130 GLY B C 1
ATOM 2136 O O . GLY B 1 130 ? -13.258 6.398 -0.711 1 89.75 130 GLY B O 1
ATOM 2137 N N . GLU B 1 131 ? -13.016 8.32 -1.761 1 82.31 131 GLU B N 1
ATOM 2138 C CA . GLU B 1 131 ? -13.086 7.738 -3.1 1 82.31 131 GLU B CA 1
ATOM 2139 C C . GLU B 1 131 ? -12.266 8.547 -4.098 1 82.31 131 GLU B C 1
ATOM 2141 O O . GLU B 1 131 ? -11.852 9.672 -3.805 1 82.31 131 GLU B O 1
ATOM 2146 N N . ARG B 1 132 ? -11.75 7.758 -5.199 1 72.19 132 ARG B N 1
ATOM 2147 C CA . ARG B 1 132 ? -11.047 8.477 -6.262 1 72.19 132 ARG B CA 1
ATOM 2148 C C . ARG B 1 132 ? -11.859 9.672 -6.738 1 72.19 132 ARG B C 1
ATOM 2150 O O . ARG B 1 132 ? -13.055 9.555 -7.004 1 72.19 132 ARG B O 1
ATOM 2157 N N . ASN B 1 133 ? -11.609 10.797 -6.133 1 55.97 133 ASN B N 1
ATOM 2158 C CA . ASN B 1 133 ? -12.258 11.945 -6.762 1 55.97 133 ASN B CA 1
ATOM 2159 C C . ASN B 1 133 ? -11.922 12.031 -8.242 1 55.97 133 ASN B C 1
ATOM 2161 O O . ASN B 1 133 ? -10.766 11.867 -8.633 1 55.97 133 ASN B O 1
ATOM 2165 N N . GLN B 1 134 ? -12.805 11.617 -9.211 1 46.06 134 GLN B N 1
ATOM 2166 C CA . GLN B 1 134 ? -12.688 11.969 -10.625 1 46.06 134 GLN B CA 1
ATOM 2167 C C . GLN B 1 134 ? -12.086 13.359 -10.797 1 46.06 134 GLN B C 1
ATOM 2169 O O . GLN B 1 134 ? -11.992 13.859 -11.922 1 46.06 134 GLN B O 1
ATOM 2174 N N . THR B 1 1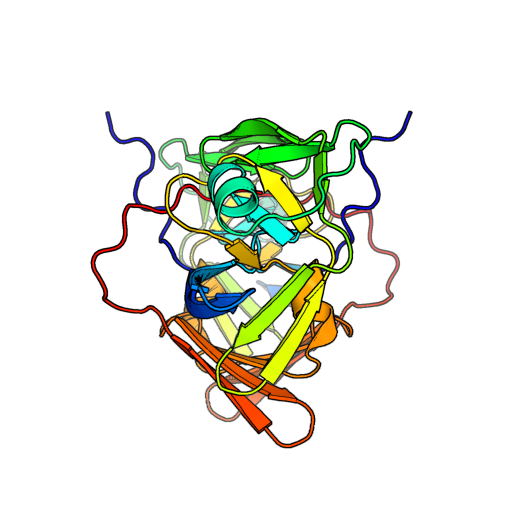35 ? -11.977 14.133 -9.773 1 40.53 135 THR B N 1
ATOM 2175 C CA . THR B 1 135 ? -11.617 15.469 -10.25 1 40.53 135 THR B CA 1
ATOM 2176 C C . THR B 1 135 ? -10.203 15.477 -10.82 1 40.53 135 THR B C 1
ATOM 2178 O O . THR B 1 135 ? -9.383 14.625 -10.469 1 40.53 135 THR B O 1
ATOM 2181 N N . GLN B 1 136 ? -9.828 16.484 -11.703 1 42.12 136 GLN B N 1
ATOM 2182 C CA . GLN B 1 136 ? -8.789 16.875 -12.648 1 42.12 136 GLN B CA 1
ATOM 2183 C C . GLN B 1 136 ? -7.414 16.891 -11.977 1 42.12 136 GLN B C 1
ATOM 2185 O O . GLN B 1 136 ? -6.781 17.938 -11.867 1 42.12 136 GLN B O 1
ATOM 2190 N N . SER B 1 137 ? -7.246 16.141 -10.875 1 45.47 137 SER B N 1
ATOM 2191 C CA . SER B 1 137 ? -5.988 16.625 -10.305 1 45.47 137 SER B CA 1
ATOM 2192 C C . SER B 1 137 ? -4.793 16.078 -11.086 1 45.47 137 SER B C 1
ATOM 2194 O O . SER B 1 137 ? -4.902 15.078 -11.789 1 45.47 137 SER B O 1
ATOM 2196 N N . LYS B 1 138 ? -3.713 16.781 -11.039 1 44.88 138 LYS B N 1
ATOM 2197 C CA . LYS B 1 138 ? -2.404 16.594 -11.656 1 44.88 138 LYS B CA 1
ATOM 2198 C C . LYS B 1 138 ? -1.817 15.227 -11.305 1 44.88 138 LYS B C 1
ATOM 2200 O O . LYS B 1 138 ? -2.023 14.727 -10.195 1 44.88 138 LYS B O 1
ATOM 2205 N N . PRO B 1 139 ? -1.263 14.578 -12.289 1 42.25 139 PRO B N 1
ATOM 2206 C CA . PRO B 1 139 ? -0.63 13.273 -12.102 1 42.25 139 PRO B CA 1
ATOM 2207 C C . PRO B 1 139 ? 0.225 13.203 -10.836 1 42.25 139 PRO B C 1
ATOM 2209 O O . PRO B 1 139 ? 1.017 14.117 -10.578 1 42.25 139 PRO B O 1
ATOM 2212 N N . LEU B 1 140 ? -0.268 12.43 -9.82 1 44.81 140 LEU B N 1
ATOM 2213 C CA . LEU B 1 140 ? 0.38 12.305 -8.523 1 44.81 140 LEU B CA 1
ATOM 2214 C C . LEU B 1 140 ? 1.669 11.492 -8.633 1 44.81 140 LEU B C 1
ATOM 2216 O O . LEU B 1 140 ? 1.697 10.453 -9.297 1 44.81 140 LEU B O 1
ATOM 2220 N N . THR B 1 141 ? 2.764 12.141 -8.422 1 41.62 141 THR B N 1
ATOM 2221 C CA . THR B 1 141 ? 4.039 11.453 -8.25 1 41.62 141 THR B CA 1
ATOM 2222 C C . THR B 1 141 ? 4.004 10.539 -7.027 1 41.62 141 THR B C 1
ATOM 2224 O O . THR B 1 141 ? 3.562 10.961 -5.953 1 41.62 141 THR B O 1
ATOM 2227 N N . ARG B 1 142 ? 4 9.211 -7.098 1 44.09 142 ARG B N 1
ATOM 2228 C CA . ARG B 1 142 ? 4.074 8.281 -5.98 1 44.09 142 ARG B CA 1
ATOM 2229 C C . ARG B 1 142 ? 5.289 8.562 -5.105 1 44.09 142 ARG B C 1
ATOM 2231 O O . ARG B 1 142 ? 6.395 8.758 -5.613 1 44.09 142 ARG B O 1
ATOM 2238 N N . ILE B 1 143 ? 5.125 9.039 -3.793 1 44.12 143 ILE B N 1
ATOM 2239 C CA . ILE B 1 143 ? 6.184 9.258 -2.814 1 44.12 143 ILE B CA 1
ATOM 2240 C C . ILE B 1 143 ? 6.348 8.008 -1.947 1 44.12 143 ILE B C 1
ATOM 2242 O O . ILE B 1 143 ? 5.371 7.477 -1.418 1 44.12 143 ILE B O 1
ATOM 2246 N N . LYS B 1 144 ? 7.348 7.086 -1.967 1 39.47 144 LYS B N 1
ATOM 2247 C CA . LYS B 1 144 ? 7.605 5.938 -1.105 1 39.47 144 LYS B CA 1
ATOM 2248 C C . LYS B 1 144 ? 8.656 6.262 -0.052 1 39.47 144 LYS B C 1
ATOM 2250 O O . LYS B 1 144 ? 9.617 6.988 -0.327 1 39.47 144 LYS B O 1
#

pLDDT: mean 83.23, std 20.6, range [16.42, 98.0]

Sequence (288 aa):
MNAINGIHDFNTIRVNGAAKGKNIHILIDTGSTHNFLDIEATKILGCKIETTEPFPVSVADGNKRYSNSGCKRFSWRMQGVNFVADMMLLPLGGCDMVLGVQWLITLGDISWNFDKLRMEFCLEGQKVEGERNQTQSKPLTRIKMNAINGIHDFNTIRVNGAAKGKNIHILIDTGSTHNFLDIEATKILGCKIETTEPFPVSVADGNKRYSNSGCKRFSWRMQGVNFVADMMLLPLGGCDMVLGVQWLITLGDISWNFDKLRMEFCLEGQKVEGERNQTQSKPLTRIK

InterPro domains:
  IPR021109 Aspartic peptidase domain superfamily [G3DSA:2.40.70.10] (5-129)
  IPR021109 Aspartic peptidase domain superfamily [SSF50630] (13-108)

Radius of gyration: 19.24 Å; Cα contacts (8 Å, |Δi|>4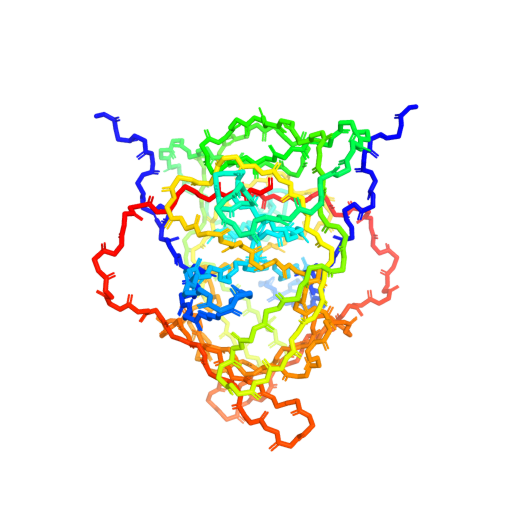): 681; chains: 2; bounding box: 44×59×42 Å

Nearest PDB structures (foldseek):
  3s8i-assembly1_A  TM=7.852E-01  e=1.096E-05  Homo sapiens
  4rgh-assembly1_A  TM=7.384E-01  e=3.627E-05  Homo sapiens
  4z2z-assembly1_B  TM=7.363E-01  e=9.145E-05  Saccharomyces cerevisiae S288C
  7d66-assembly2_I  TM=7.370E-01  e=1.338E-04  Toxoplasma gondii GT1
  5yq8-assembly2_D  TM=7.193E-01  e=3.195E-04  Leishmania major